Protein AF-A0A9Y4N9I0-F1 (afdb_monomer_lite)

pLDDT: mean 71.96, std 21.53, range [28.95, 97.06]

Foldseek 3Di:
DDDDPPDDADDDPPPVDDPRADDFQPQPDVQWTDDPSDTGGPCVRQPPVVLCVQADPQFDQDNVSATDGHQQADDRRSPDGPPPPPDPDPVNVVVVVVVVVVVVVVVVVVVVVVVVVVVVDDDDDDDDDDDDDDDDDDDDDDDDDDDDDDDDDDDDDDDDDDDDPDDDDDPPDDPDDPPDPVVVVVVVPDDDDDDDD

Organism: NCBI:txid144197

Sequence (197 aa):
MVRVGDCKAAFFEDYTKDYGQVDTGTMCGDGKVCSQNQCVTLETAYRNINCSAKCSGHAVCNHRSECQCEPGWMPPRCDSEDGSFSSFSTGVTAAIIVTVILVLLGVVAAAVGVIWKKRQSPILPTTQAQRKPPVVSSSARHLNKVPSQPRPVRQAGRPKPKGAPPPPPPAGNRPKPPSQNYIAARQALRPVPPPKV

Secondary structure (DSSP, 8-state):
-EEETTEEE---S--SS-TTSPPTT-EEETTEEEETTEEEEHHHHH--HHHHTTS-TTEEE-TTS-EEEPTTB-TTTT-SB-TTSS---HHHHHHHHHHHHHHHHHHHHHHHHHHHHHHT---PPP----------------------------PPPPPP---PPPPPPP---PPPPP---HHHHHHHTSPPPPPP-

InterPro domains:
  IPR000742 EGF-like domain [PS01186] (67-78)
  IPR000742 EGF-like domain [PS50026] (47-79)

Structure (mmCIF, N/CA/C/O backbone):
data_AF-A0A9Y4N9I0-F1
#
_entry.id   AF-A0A9Y4N9I0-F1
#
loop_
_atom_site.group_PDB
_atom_site.id
_atom_site.type_symbol
_atom_site.label_atom_id
_atom_site.label_alt_id
_atom_site.label_comp_id
_atom_site.label_asym_id
_atom_site.label_entity_id
_atom_site.label_seq_id
_atom_site.pdbx_PDB_ins_code
_atom_site.Cartn_x
_atom_site.Cartn_y
_atom_site.Cartn_z
_atom_site.occupancy
_atom_site.B_iso_or_equiv
_atom_site.auth_seq_id
_atom_site.auth_comp_id
_atom_site.auth_asym_id
_atom_site.auth_atom_id
_atom_site.pdbx_PDB_model_num
ATOM 1 N N . MET A 1 1 ? 13.545 13.866 -30.614 1.00 70.00 1 MET A N 1
ATOM 2 C CA . MET A 1 1 ? 12.732 12.625 -30.579 1.00 70.00 1 MET A CA 1
ATOM 3 C C . MET A 1 1 ? 13.399 11.600 -31.483 1.00 70.00 1 MET A C 1
ATOM 5 O O . MET A 1 1 ? 13.683 11.948 -32.620 1.00 70.00 1 MET A O 1
ATOM 9 N N . VAL A 1 2 ? 13.652 10.381 -31.008 1.00 81.88 2 VAL A N 1
ATOM 10 C CA . VAL A 1 2 ? 14.227 9.282 -31.816 1.00 81.88 2 VAL A CA 1
ATOM 11 C C . VAL A 1 2 ? 13.137 8.250 -32.118 1.00 81.88 2 VAL A C 1
ATOM 13 O O . VAL A 1 2 ? 12.190 8.106 -31.338 1.00 81.88 2 VAL A O 1
ATOM 16 N N . ARG A 1 3 ? 13.242 7.550 -33.254 1.00 90.75 3 ARG A N 1
ATOM 17 C CA . ARG A 1 3 ? 12.347 6.447 -33.633 1.00 90.75 3 ARG A CA 1
ATOM 18 C C . ARG A 1 3 ? 13.142 5.239 -34.119 1.00 90.75 3 ARG A C 1
ATOM 20 O O . ARG A 1 3 ? 14.151 5.414 -34.793 1.00 90.75 3 ARG A O 1
ATOM 27 N N . VAL A 1 4 ? 12.667 4.039 -33.791 1.00 89.19 4 VAL A N 1
ATOM 28 C CA . VAL A 1 4 ? 13.214 2.754 -34.259 1.00 89.19 4 VAL A CA 1
ATOM 29 C C . VAL A 1 4 ? 12.021 1.847 -34.558 1.00 89.19 4 VAL A C 1
ATOM 31 O O . VAL A 1 4 ? 11.385 1.335 -33.639 1.00 89.19 4 VAL A O 1
ATOM 34 N N . GLY A 1 5 ? 11.646 1.729 -35.835 1.00 92.81 5 GLY A N 1
ATOM 35 C CA . GLY A 1 5 ? 10.308 1.250 -36.200 1.00 92.81 5 GLY A CA 1
ATOM 36 C C . GLY A 1 5 ? 9.222 2.128 -35.561 1.00 92.81 5 GLY A C 1
ATOM 37 O O . GLY A 1 5 ? 9.359 3.353 -35.502 1.00 92.81 5 GLY A O 1
ATOM 38 N N . ASP A 1 6 ? 8.174 1.504 -35.022 1.00 95.12 6 ASP A N 1
ATOM 39 C CA . ASP A 1 6 ? 7.102 2.201 -34.298 1.00 95.12 6 ASP A CA 1
ATOM 40 C C . ASP A 1 6 ? 7.509 2.716 -32.906 1.00 95.12 6 ASP A C 1
ATOM 42 O O . ASP A 1 6 ? 6.828 3.583 -32.343 1.00 95.12 6 ASP A O 1
ATOM 46 N N . CYS A 1 7 ? 8.617 2.217 -32.342 1.00 91.62 7 CYS A N 1
ATOM 47 C CA . CYS A 1 7 ? 9.116 2.660 -31.043 1.00 91.62 7 CYS A CA 1
ATOM 48 C C . CYS A 1 7 ? 9.556 4.127 -31.110 1.00 91.62 7 CYS A C 1
ATOM 50 O O . CYS A 1 7 ? 10.299 4.538 -32.001 1.00 91.62 7 CYS A O 1
ATOM 52 N N . LYS A 1 8 ? 9.108 4.921 -30.133 1.00 91.88 8 LYS A N 1
ATOM 53 C CA . LYS A 1 8 ? 9.302 6.374 -30.050 1.00 91.88 8 LYS A CA 1
ATOM 54 C C . LYS A 1 8 ? 9.963 6.722 -28.720 1.00 91.88 8 LYS A C 1
ATOM 56 O O . LYS A 1 8 ? 9.446 6.343 -27.675 1.00 91.88 8 LYS A O 1
ATOM 61 N N . ALA A 1 9 ? 11.064 7.468 -28.764 1.00 86.44 9 ALA A N 1
ATOM 62 C CA . ALA A 1 9 ? 11.797 7.919 -27.585 1.00 86.44 9 ALA A CA 1
ATOM 63 C C . ALA A 1 9 ? 11.874 9.453 -27.522 1.00 86.44 9 ALA A C 1
ATOM 65 O O . ALA A 1 9 ? 12.199 10.129 -28.509 1.00 86.44 9 ALA A O 1
ATOM 66 N N . ALA A 1 10 ? 11.593 9.995 -26.339 1.00 84.12 10 ALA A N 1
ATOM 67 C CA . ALA A 1 10 ? 11.879 11.377 -25.985 1.00 84.12 10 ALA A CA 1
ATOM 68 C C . ALA A 1 10 ? 13.256 11.463 -25.312 1.00 84.12 10 ALA A C 1
ATOM 70 O O . ALA A 1 10 ? 13.660 10.559 -24.588 1.00 84.12 10 ALA A O 1
ATOM 71 N N . PHE A 1 11 ? 13.953 12.563 -25.570 1.00 76.12 11 PHE A N 1
ATOM 72 C CA . PHE A 1 11 ? 15.160 12.977 -24.864 1.00 76.12 11 PHE A CA 1
ATOM 73 C C . PHE A 1 11 ? 14.900 14.411 -24.413 1.00 76.12 11 PHE A C 1
ATOM 75 O O . PHE A 1 11 ? 14.268 15.170 -25.153 1.00 76.12 11 PHE A O 1
ATOM 82 N N . PHE A 1 12 ? 15.342 14.741 -23.208 1.00 81.25 12 PHE A N 1
ATOM 83 C CA . PHE A 1 12 ? 15.090 16.016 -22.548 1.00 81.25 12 PHE A CA 1
ATOM 84 C C . PHE A 1 12 ? 16.435 16.716 -22.342 1.00 81.25 12 PHE A C 1
ATOM 86 O O . PHE A 1 12 ? 17.446 16.047 -22.130 1.00 81.25 12 PHE A O 1
ATOM 93 N N . GLU A 1 13 ? 16.455 18.043 -22.448 1.00 79.69 13 GLU A N 1
ATOM 94 C CA . GLU A 1 13 ? 17.681 18.837 -22.269 1.00 79.69 13 GLU A CA 1
ATOM 95 C C . GLU A 1 13 ? 18.101 18.898 -20.793 1.00 79.69 13 GLU A C 1
ATOM 97 O O . GLU A 1 13 ? 19.290 18.962 -20.485 1.00 79.69 13 GLU A O 1
ATOM 102 N N . ASP A 1 14 ? 17.131 18.788 -19.880 1.00 83.38 14 ASP A N 1
ATOM 103 C CA . ASP A 1 14 ? 17.380 18.525 -18.467 1.00 83.38 14 ASP A CA 1
ATOM 104 C C . ASP A 1 14 ? 17.899 17.091 -18.266 1.00 83.38 14 ASP A C 1
ATOM 106 O O . ASP A 1 14 ? 17.151 16.112 -18.297 1.00 83.38 14 ASP A O 1
ATOM 110 N N . TYR A 1 15 ? 19.207 16.988 -18.040 1.00 76.12 15 TYR A N 1
ATOM 111 C CA . TYR A 1 15 ? 19.919 15.750 -17.731 1.00 76.12 15 TYR A CA 1
ATOM 112 C C . TYR A 1 15 ? 19.975 15.428 -16.225 1.00 76.12 15 TYR A C 1
ATOM 114 O O . TYR A 1 15 ? 20.588 14.428 -15.847 1.00 76.12 15 TYR A O 1
ATOM 122 N N . THR A 1 16 ? 19.361 16.237 -15.348 1.00 83.31 16 THR A N 1
ATOM 123 C CA . THR A 1 16 ? 19.331 15.965 -13.896 1.00 83.31 16 THR A CA 1
ATOM 124 C C . THR A 1 16 ? 18.424 14.784 -13.542 1.00 83.31 16 THR A C 1
ATOM 126 O O . THR A 1 16 ? 18.645 14.115 -12.530 1.00 83.31 16 THR A O 1
ATOM 129 N N . LYS A 1 17 ? 17.446 14.469 -14.404 1.00 77.81 17 LYS A N 1
ATOM 130 C CA . LYS A 1 17 ? 16.560 13.310 -14.282 1.00 77.81 17 LYS A CA 1
ATOM 131 C C . LYS A 1 17 ? 16.354 12.633 -15.640 1.00 77.81 17 LYS A C 1
ATOM 133 O O . LYS A 1 17 ? 16.001 13.268 -16.623 1.00 77.81 17 LYS A O 1
ATOM 138 N N . ASP A 1 18 ? 16.510 11.310 -15.694 1.00 78.56 18 ASP A N 1
ATOM 139 C CA . ASP A 1 18 ? 16.213 10.534 -16.906 1.00 78.56 18 ASP A CA 1
ATOM 140 C C . ASP A 1 18 ? 14.696 10.290 -17.023 1.00 78.56 18 ASP A C 1
ATOM 142 O O . ASP A 1 18 ? 14.179 9.253 -16.615 1.00 78.56 18 ASP A O 1
ATOM 146 N N . TYR A 1 19 ? 13.970 11.265 -17.575 1.00 81.69 19 TYR A N 1
ATOM 147 C CA . TYR A 1 19 ? 12.529 11.169 -17.859 1.00 81.69 19 TYR A CA 1
ATOM 148 C C . TYR A 1 19 ? 12.173 10.123 -18.942 1.00 81.69 19 TYR A C 1
ATOM 150 O O . TYR A 1 19 ? 10.995 9.894 -19.207 1.00 81.69 19 TYR A O 1
ATOM 158 N N . GLY A 1 20 ? 13.165 9.497 -19.591 1.00 82.69 20 GLY A N 1
ATOM 159 C CA . GLY A 1 20 ? 12.971 8.350 -20.484 1.00 82.69 20 GLY A CA 1
ATOM 160 C C . GLY A 1 20 ? 12.991 6.999 -19.755 1.00 82.69 20 GLY A C 1
ATOM 161 O O . GLY A 1 20 ? 12.729 5.962 -20.368 1.00 82.69 20 GLY A O 1
ATOM 162 N N . GLN A 1 21 ? 13.310 6.985 -18.459 1.00 86.19 21 GLN A N 1
ATOM 163 C CA . GLN A 1 21 ? 13.345 5.790 -17.624 1.00 86.19 21 GLN A CA 1
ATOM 164 C C . GLN A 1 21 ? 11.954 5.445 -17.069 1.00 86.19 21 GLN A C 1
ATOM 166 O O . GLN A 1 21 ? 11.234 6.304 -16.578 1.00 86.19 21 GLN A O 1
ATOM 171 N N . VAL A 1 22 ? 11.614 4.152 -17.074 1.00 91.38 22 VAL A N 1
ATOM 172 C CA . VAL A 1 22 ? 10.426 3.616 -16.387 1.00 91.38 22 VAL A CA 1
ATOM 173 C C . VAL A 1 22 ? 10.506 3.900 -14.882 1.00 91.38 22 VAL A C 1
ATOM 175 O O . VAL A 1 22 ? 11.499 3.518 -14.253 1.00 91.38 22 VAL A O 1
ATOM 178 N N . ASP A 1 23 ? 9.464 4.522 -14.323 1.00 91.44 23 ASP A N 1
ATOM 179 C CA . ASP A 1 23 ? 9.381 4.924 -12.914 1.00 91.44 23 ASP A CA 1
ATOM 180 C C . ASP A 1 23 ? 9.426 3.740 -11.929 1.00 91.44 23 ASP A C 1
ATOM 182 O O . ASP A 1 23 ? 8.882 2.655 -12.173 1.00 91.44 23 ASP A O 1
ATOM 186 N N . THR A 1 24 ? 10.029 3.985 -10.762 1.00 92.31 24 THR A N 1
ATOM 187 C CA . THR A 1 24 ? 10.033 3.061 -9.618 1.00 92.31 24 THR A CA 1
ATOM 188 C C . THR A 1 24 ? 8.603 2.760 -9.161 1.00 92.31 24 THR A C 1
ATOM 190 O O . THR A 1 24 ? 7.813 3.669 -8.921 1.00 92.31 24 THR A O 1
ATOM 193 N N . GLY A 1 25 ? 8.281 1.477 -9.003 1.00 93.19 25 GLY A N 1
ATOM 194 C CA . GLY A 1 25 ? 6.945 0.972 -8.680 1.00 93.19 25 GLY A CA 1
ATOM 195 C C . GLY A 1 25 ? 6.126 0.523 -9.893 1.00 93.19 25 GLY A C 1
ATOM 196 O O . GLY A 1 25 ? 5.118 -0.156 -9.713 1.00 93.19 25 GLY A O 1
ATOM 197 N N . THR A 1 26 ? 6.561 0.815 -11.125 1.00 95.62 26 THR A N 1
ATOM 198 C CA . THR A 1 26 ? 5.887 0.307 -12.332 1.00 95.62 26 THR A CA 1
ATOM 199 C C . THR A 1 26 ? 5.923 -1.223 -12.360 1.00 95.62 26 THR A C 1
ATOM 201 O O . THR A 1 26 ? 6.996 -1.816 -12.251 1.00 95.62 26 THR A O 1
ATOM 204 N N . MET A 1 27 ? 4.772 -1.877 -12.531 1.00 96.31 27 MET A N 1
ATOM 205 C CA . MET A 1 27 ? 4.686 -3.336 -12.658 1.00 96.31 27 MET A CA 1
ATOM 206 C C . MET A 1 27 ? 5.453 -3.821 -13.899 1.00 96.31 27 MET A C 1
ATOM 208 O O . MET A 1 27 ? 5.192 -3.371 -15.013 1.00 96.31 27 MET A O 1
ATOM 212 N N . CYS A 1 28 ? 6.380 -4.761 -13.704 1.00 97.06 28 CYS A N 1
ATOM 213 C CA . CYS A 1 28 ? 7.226 -5.331 -14.763 1.00 97.06 28 CYS A CA 1
ATOM 214 C C . CYS A 1 28 ? 7.021 -6.846 -14.965 1.00 97.06 28 CYS A C 1
ATOM 216 O O . CYS A 1 28 ? 7.634 -7.448 -15.845 1.00 97.06 28 CYS A O 1
ATOM 218 N N . GLY A 1 29 ? 6.156 -7.458 -14.154 1.00 96.25 29 GLY A N 1
ATOM 219 C CA . GLY A 1 29 ? 5.733 -8.855 -14.227 1.00 96.25 29 GLY A CA 1
ATOM 220 C C . GLY A 1 29 ? 4.921 -9.229 -12.987 1.00 96.25 29 GLY A C 1
ATOM 221 O O . GLY A 1 29 ? 4.789 -8.424 -12.063 1.00 96.25 29 GLY A O 1
ATOM 222 N N . ASP A 1 30 ? 4.390 -10.446 -12.942 1.00 96.88 30 ASP A N 1
ATOM 223 C CA . ASP A 1 30 ? 3.576 -10.904 -11.812 1.00 96.88 30 ASP A CA 1
ATOM 224 C C . ASP A 1 30 ? 4.395 -10.925 -10.513 1.00 96.88 30 ASP A C 1
ATOM 226 O O . ASP A 1 30 ? 5.483 -11.503 -10.445 1.00 96.88 30 ASP A O 1
ATOM 230 N N . GLY A 1 31 ? 3.903 -10.221 -9.488 1.00 94.38 31 GLY A N 1
ATOM 231 C CA . GLY A 1 31 ? 4.622 -10.021 -8.225 1.00 94.38 31 GLY A CA 1
ATOM 232 C C . GLY A 1 31 ? 5.923 -9.208 -8.341 1.00 94.38 31 GLY A C 1
ATOM 233 O O . GLY A 1 31 ? 6.753 -9.277 -7.428 1.00 94.38 31 GLY A O 1
ATOM 234 N N . LYS A 1 32 ? 6.134 -8.461 -9.440 1.00 96.75 32 LYS A N 1
ATOM 235 C CA . LYS A 1 32 ? 7.381 -7.729 -9.718 1.00 96.75 32 LYS A CA 1
ATOM 236 C C . LYS A 1 32 ? 7.176 -6.281 -10.161 1.00 96.75 32 LYS A C 1
ATOM 238 O O . LYS A 1 32 ? 6.311 -5.969 -10.980 1.00 96.75 32 LYS A O 1
ATOM 243 N N . VAL A 1 33 ? 8.050 -5.407 -9.671 1.00 96.62 33 VAL A N 1
ATOM 244 C CA . VAL A 1 33 ? 8.065 -3.968 -9.964 1.00 96.62 33 VAL A CA 1
ATOM 245 C C . VAL A 1 33 ? 9.455 -3.490 -10.373 1.00 96.62 33 VAL A C 1
ATOM 247 O O . VAL A 1 33 ? 10.476 -4.061 -9.985 1.00 96.62 33 VAL A O 1
ATOM 250 N N . CYS A 1 34 ? 9.497 -2.407 -11.144 1.00 95.81 34 CYS A N 1
ATOM 251 C CA . CYS A 1 34 ? 10.713 -1.651 -11.381 1.00 95.81 34 CYS A CA 1
ATOM 252 C C . CYS A 1 34 ? 11.184 -0.996 -10.075 1.00 95.81 34 CYS A C 1
ATOM 254 O O . CYS A 1 34 ? 10.441 -0.242 -9.452 1.00 95.81 34 CYS A O 1
ATOM 256 N N . SER A 1 35 ? 12.428 -1.242 -9.675 1.00 93.62 35 SER A N 1
ATOM 257 C CA . SER A 1 35 ? 13.116 -0.513 -8.608 1.00 93.62 35 SER A CA 1
ATOM 258 C C . SER A 1 35 ? 14.582 -0.353 -8.985 1.00 93.62 35 SER A C 1
ATOM 260 O O . SER A 1 35 ? 15.198 -1.309 -9.448 1.00 93.62 35 SER A O 1
ATOM 262 N N . GLN A 1 36 ? 15.126 0.863 -8.857 1.00 90.06 36 GLN A N 1
ATOM 263 C CA . GLN A 1 36 ? 16.518 1.191 -9.219 1.00 90.06 36 GLN A CA 1
ATOM 264 C C . GLN A 1 36 ? 16.921 0.635 -10.603 1.00 90.06 36 GLN A C 1
ATOM 266 O O . GLN A 1 36 ? 17.934 -0.041 -10.767 1.00 90.06 36 GLN A O 1
ATOM 271 N N . ASN A 1 37 ? 16.068 0.881 -11.607 1.00 90.56 37 ASN A N 1
ATOM 272 C CA . ASN A 1 37 ? 16.236 0.445 -13.001 1.00 90.56 37 ASN A CA 1
ATOM 273 C C . ASN A 1 37 ? 16.212 -1.091 -13.229 1.00 90.56 37 ASN A C 1
ATOM 275 O O . ASN A 1 37 ? 16.435 -1.531 -14.357 1.00 90.56 37 ASN A O 1
ATOM 279 N N . GLN A 1 38 ? 15.908 -1.903 -12.209 1.00 95.00 38 GLN A N 1
ATOM 280 C CA . GLN A 1 38 ? 15.814 -3.369 -12.271 1.00 95.00 38 GLN A CA 1
ATOM 281 C C . GLN A 1 38 ? 14.372 -3.858 -12.058 1.00 95.00 38 GLN A C 1
ATOM 283 O O . GLN A 1 38 ? 13.588 -3.201 -11.382 1.00 95.00 38 GLN A O 1
ATOM 288 N N . CYS A 1 39 ? 14.014 -5.024 -12.606 1.00 95.94 39 CYS A N 1
ATOM 289 C CA . CYS A 1 39 ? 12.720 -5.673 -12.355 1.00 95.94 39 CYS A CA 1
ATOM 290 C C . CYS A 1 39 ? 12.854 -6.693 -11.212 1.00 95.94 39 CYS A C 1
ATOM 292 O O . CYS A 1 39 ? 13.362 -7.797 -11.416 1.00 95.94 39 CYS A O 1
ATOM 294 N N . VAL A 1 40 ? 12.419 -6.313 -10.009 1.00 95.75 40 VAL A N 1
ATOM 295 C CA . VAL A 1 40 ? 12.608 -7.072 -8.758 1.00 95.75 40 VAL A CA 1
ATOM 296 C C . VAL A 1 40 ? 11.267 -7.514 -8.166 1.00 95.75 40 VAL A C 1
ATOM 298 O O . VAL A 1 40 ? 10.218 -7.016 -8.571 1.00 95.75 40 VAL A O 1
ATOM 301 N N . THR A 1 41 ? 11.262 -8.459 -7.221 1.00 95.38 41 THR A N 1
ATOM 302 C CA . THR A 1 41 ? 10.021 -8.853 -6.526 1.00 95.38 41 THR A CA 1
ATOM 303 C C . THR A 1 41 ? 9.520 -7.741 -5.607 1.00 95.38 41 THR A C 1
ATOM 305 O O . THR A 1 41 ? 10.299 -6.911 -5.135 1.00 95.38 41 THR A O 1
ATOM 308 N N . LEU A 1 42 ? 8.217 -7.750 -5.306 1.00 90.44 42 LEU A N 1
ATOM 309 C CA . LEU A 1 42 ? 7.615 -6.859 -4.303 1.00 90.44 42 LEU A CA 1
ATOM 310 C C . LEU A 1 42 ? 8.339 -6.932 -2.946 1.00 90.44 42 LEU A C 1
ATOM 312 O O . LEU A 1 42 ? 8.467 -5.920 -2.262 1.00 90.44 42 LEU A O 1
ATOM 316 N N . GLU A 1 43 ? 8.862 -8.104 -2.581 1.00 88.38 43 GLU A N 1
ATOM 317 C CA . GLU A 1 43 ? 9.658 -8.273 -1.366 1.00 88.38 43 GLU A CA 1
ATOM 318 C C . GLU A 1 43 ? 10.974 -7.495 -1.433 1.00 88.38 43 GLU A C 1
ATOM 320 O O . GLU A 1 43 ? 11.234 -6.669 -0.566 1.00 88.38 43 GLU A O 1
ATOM 325 N N . THR A 1 44 ? 11.778 -7.677 -2.484 1.00 89.50 44 THR A N 1
ATOM 326 C CA . THR A 1 44 ? 13.033 -6.925 -2.654 1.00 89.50 44 THR A CA 1
ATOM 327 C C . THR A 1 44 ? 12.793 -5.417 -2.811 1.00 89.50 44 THR A C 1
ATOM 329 O O . THR A 1 44 ? 13.641 -4.624 -2.412 1.00 89.50 44 THR A O 1
ATOM 332 N N . ALA A 1 45 ? 11.647 -5.005 -3.362 1.00 88.88 45 ALA A N 1
ATOM 333 C CA . ALA A 1 45 ? 11.293 -3.596 -3.522 1.00 88.88 45 ALA A CA 1
ATOM 334 C C . ALA A 1 45 ? 10.848 -2.907 -2.218 1.00 88.88 45 ALA A C 1
ATOM 336 O O . ALA A 1 45 ? 11.149 -1.727 -2.038 1.00 88.88 45 ALA A O 1
ATOM 337 N N . TYR A 1 46 ? 10.117 -3.607 -1.338 1.00 86.12 46 TYR A N 1
ATOM 338 C CA . TYR A 1 46 ? 9.372 -2.968 -0.240 1.00 86.12 46 TYR A CA 1
ATOM 339 C C . TYR A 1 46 ? 9.521 -3.625 1.146 1.00 86.12 46 TYR A C 1
ATOM 341 O O . TYR A 1 46 ? 9.205 -2.989 2.153 1.00 86.12 46 TYR A O 1
ATOM 349 N N . ARG A 1 47 ? 9.993 -4.875 1.252 1.00 83.25 47 ARG A N 1
ATOM 350 C CA . ARG A 1 47 ? 10.056 -5.610 2.528 1.00 83.25 47 ARG A CA 1
ATOM 351 C C . ARG A 1 47 ? 11.315 -5.240 3.316 1.00 83.25 47 ARG A C 1
ATOM 353 O O . ARG A 1 47 ? 12.347 -5.899 3.208 1.00 83.25 47 ARG A O 1
ATOM 360 N N . ASN A 1 48 ? 11.226 -4.230 4.184 1.00 85.38 48 ASN A N 1
ATOM 361 C CA . ASN A 1 48 ? 12.283 -3.970 5.164 1.00 85.38 48 ASN A CA 1
ATOM 362 C C . ASN A 1 48 ? 12.327 -5.102 6.213 1.00 85.38 48 ASN A C 1
ATOM 364 O O . ASN A 1 48 ? 11.561 -5.106 7.181 1.00 85.38 48 ASN A O 1
ATOM 368 N N . ILE A 1 49 ? 13.238 -6.062 6.027 1.00 83.19 49 ILE A N 1
ATOM 369 C CA . ILE A 1 49 ? 13.431 -7.228 6.908 1.00 83.19 49 ILE A CA 1
ATOM 370 C C . ILE A 1 49 ? 13.699 -6.791 8.361 1.00 83.19 49 ILE A C 1
ATOM 372 O O . ILE A 1 49 ? 13.079 -7.316 9.283 1.00 83.19 49 ILE A O 1
ATOM 376 N N . ASN A 1 50 ? 14.529 -5.760 8.563 1.00 87.00 50 ASN A N 1
ATOM 377 C CA . ASN A 1 50 ? 14.903 -5.235 9.886 1.00 87.00 50 ASN A CA 1
ATOM 378 C C . ASN A 1 50 ? 13.748 -4.551 10.638 1.00 87.00 50 ASN A C 1
ATOM 380 O O . ASN A 1 50 ? 13.852 -4.307 11.839 1.00 87.00 50 ASN A O 1
ATOM 384 N N . CYS A 1 51 ? 12.669 -4.207 9.935 1.00 88.50 51 CYS A N 1
ATOM 385 C CA . CYS A 1 51 ? 11.422 -3.718 10.516 1.00 88.50 51 CYS A CA 1
ATOM 386 C C . CYS A 1 51 ? 10.412 -4.858 10.686 1.00 88.50 51 CYS A C 1
ATOM 388 O O . CYS A 1 51 ? 9.840 -5.015 11.759 1.00 88.50 51 CYS A O 1
ATOM 390 N N . SER A 1 52 ? 10.272 -5.720 9.674 1.00 87.06 52 SER A N 1
ATOM 391 C CA . SER A 1 52 ? 9.392 -6.896 9.716 1.00 87.06 52 SER A CA 1
ATOM 392 C C . SER A 1 52 ? 9.709 -7.815 10.905 1.00 87.06 52 SER A C 1
ATOM 394 O O . SER A 1 52 ? 8.795 -8.334 11.523 1.00 87.06 52 SER A O 1
ATOM 396 N N . ALA A 1 53 ? 10.989 -7.967 11.266 1.00 88.44 53 ALA A N 1
ATOM 397 C CA . ALA A 1 53 ? 11.435 -8.739 12.431 1.00 88.44 53 ALA A CA 1
ATOM 398 C C . ALA A 1 53 ? 11.282 -8.008 13.787 1.00 88.44 53 ALA A C 1
ATOM 400 O O . ALA A 1 53 ? 11.557 -8.588 14.837 1.00 88.44 53 ALA A O 1
ATOM 401 N N . LYS A 1 54 ? 10.887 -6.726 13.793 1.00 89.44 54 LYS A N 1
ATOM 402 C CA . LYS A 1 54 ? 10.572 -5.973 15.022 1.00 89.44 54 LYS A CA 1
ATOM 403 C C . LYS A 1 54 ? 9.092 -6.028 15.377 1.00 89.44 54 LYS A C 1
ATOM 405 O O . LYS A 1 54 ? 8.783 -5.934 16.566 1.00 89.44 54 LYS A O 1
ATOM 410 N N . CYS A 1 55 ? 8.238 -6.170 14.368 1.00 91.62 55 CYS A N 1
ATOM 411 C CA . CYS A 1 55 ? 6.800 -6.333 14.499 1.00 91.62 55 CYS A CA 1
ATOM 412 C C . CYS A 1 55 ? 6.461 -7.779 14.881 1.00 91.62 55 CYS A C 1
ATOM 414 O O . CYS A 1 55 ? 6.994 -8.719 14.293 1.00 91.62 55 CYS A O 1
ATOM 416 N N . SER A 1 56 ? 5.566 -7.958 15.847 1.00 88.31 56 SER A N 1
ATOM 417 C CA . SER A 1 56 ? 4.975 -9.264 16.153 1.00 88.31 56 SER A CA 1
ATOM 418 C C . SER A 1 56 ? 4.002 -9.709 15.054 1.00 88.31 56 SER A C 1
ATOM 420 O O . SER A 1 56 ? 3.633 -8.924 14.181 1.00 88.31 56 SER A O 1
ATOM 422 N N . GLY A 1 57 ? 3.546 -10.966 15.105 1.00 86.12 57 GLY A N 1
ATOM 423 C CA . GLY A 1 57 ? 2.682 -11.578 14.079 1.00 86.12 57 GLY A CA 1
ATOM 424 C C . GLY A 1 57 ? 1.313 -10.914 13.850 1.00 86.12 57 GLY A C 1
ATOM 425 O O . GLY A 1 57 ? 0.601 -11.307 12.932 1.00 86.12 57 GLY A O 1
ATOM 426 N N . HIS A 1 58 ? 0.964 -9.901 14.644 1.00 88.69 58 HIS A N 1
ATOM 427 C CA . HIS A 1 58 ? -0.269 -9.113 14.563 1.00 88.69 58 HIS A CA 1
ATOM 428 C C . HIS A 1 58 ? -0.028 -7.725 13.941 1.00 88.69 58 HIS A C 1
ATOM 430 O O . HIS A 1 58 ? -0.669 -6.746 14.322 1.00 88.69 58 HIS A O 1
ATOM 436 N N . ALA A 1 59 ? 0.949 -7.609 13.033 1.00 92.25 59 ALA A N 1
ATOM 437 C CA . ALA A 1 59 ? 1.320 -6.340 12.416 1.00 92.25 59 ALA A CA 1
ATOM 438 C C . ALA A 1 59 ? 2.057 -6.467 11.079 1.00 92.25 59 ALA A C 1
ATOM 440 O O . ALA A 1 59 ? 2.759 -7.440 10.806 1.00 92.25 59 ALA A O 1
ATOM 441 N N . VAL A 1 60 ? 1.960 -5.407 10.274 1.00 91.44 60 VAL A N 1
ATOM 442 C CA . VAL A 1 60 ? 2.680 -5.254 9.003 1.00 91.44 60 VAL A CA 1
ATOM 443 C C . VAL A 1 60 ? 3.626 -4.057 9.091 1.00 91.44 60 VAL A C 1
ATOM 445 O O . VAL A 1 60 ? 3.242 -2.984 9.551 1.00 91.44 60 VAL A O 1
ATOM 448 N N . CYS A 1 61 ? 4.871 -4.216 8.637 1.00 91.38 61 CYS A N 1
ATOM 449 C CA . CYS A 1 61 ? 5.802 -3.094 8.522 1.00 91.38 61 CY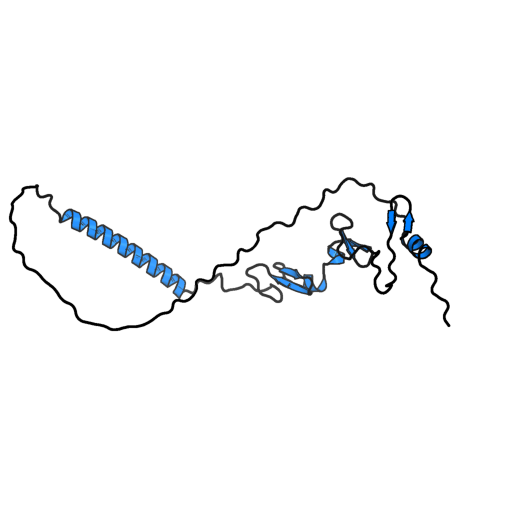S A CA 1
ATOM 450 C C . CYS A 1 61 ? 5.374 -2.143 7.390 1.00 91.38 61 CYS A C 1
ATOM 452 O O . CYS A 1 61 ? 5.216 -2.575 6.246 1.00 91.38 61 CYS A O 1
ATOM 454 N N . ASN A 1 62 ? 5.226 -0.851 7.686 1.00 87.81 62 ASN A N 1
ATOM 455 C CA . ASN A 1 62 ? 4.886 0.167 6.693 1.00 87.81 62 ASN A CA 1
ATOM 456 C C . ASN A 1 62 ? 6.135 0.754 5.990 1.00 87.81 62 ASN A C 1
ATOM 458 O O . ASN A 1 62 ? 7.283 0.503 6.362 1.00 87.81 62 ASN A O 1
ATOM 462 N N . HIS A 1 63 ? 5.917 1.613 4.988 1.00 84.81 63 HIS A N 1
ATOM 463 C CA . HIS A 1 63 ? 6.993 2.252 4.213 1.00 84.81 63 HIS A CA 1
ATOM 464 C C . HIS A 1 63 ? 7.881 3.236 5.014 1.00 84.81 63 HIS A C 1
ATOM 466 O O . HIS A 1 63 ? 8.880 3.726 4.487 1.00 84.81 63 HIS A O 1
ATOM 472 N N . ARG A 1 64 ? 7.516 3.564 6.261 1.00 86.69 64 ARG A N 1
ATOM 473 C CA . ARG A 1 64 ? 8.290 4.398 7.198 1.00 86.69 64 ARG A CA 1
ATOM 474 C C . ARG A 1 64 ? 9.149 3.561 8.148 1.00 86.69 64 ARG A C 1
ATOM 476 O O . ARG A 1 64 ? 9.907 4.118 8.932 1.00 86.69 64 ARG A O 1
ATOM 483 N N . SER A 1 65 ? 9.083 2.232 8.037 1.00 89.25 65 SER A N 1
ATOM 484 C CA . SER A 1 65 ? 9.668 1.269 8.978 1.00 89.25 65 SER A CA 1
ATOM 485 C C . SER A 1 65 ? 9.022 1.273 10.373 1.00 89.25 65 SER A C 1
ATOM 487 O O . SER A 1 65 ? 9.684 0.977 11.367 1.00 89.25 65 SER A O 1
ATOM 489 N N . GLU A 1 66 ? 7.724 1.579 10.436 1.00 91.31 66 GLU A N 1
ATOM 490 C CA . GLU A 1 66 ? 6.884 1.503 11.636 1.00 91.31 66 GLU A CA 1
ATOM 491 C C . GLU A 1 66 ? 5.974 0.260 11.552 1.00 91.31 66 GLU A C 1
ATOM 493 O O . GLU A 1 66 ? 5.545 -0.129 10.462 1.00 91.31 66 GLU A O 1
ATOM 498 N N . CYS A 1 67 ? 5.644 -0.358 12.690 1.00 93.06 67 CYS A N 1
ATOM 499 C CA . CYS A 1 67 ? 4.702 -1.478 12.738 1.00 93.06 67 CYS A CA 1
ATOM 500 C C . CYS A 1 67 ? 3.256 -0.969 12.757 1.00 93.06 67 CYS A C 1
ATOM 502 O O . CYS A 1 67 ? 2.851 -0.254 13.673 1.00 93.06 67 CYS A O 1
ATOM 504 N N . GLN A 1 68 ? 2.470 -1.359 11.756 1.00 93.31 68 GLN A N 1
ATOM 505 C CA . GLN A 1 68 ? 1.040 -1.091 11.685 1.00 93.31 68 GLN A CA 1
ATOM 506 C C . GLN A 1 68 ? 0.282 -2.290 12.268 1.00 93.31 68 GLN A C 1
ATOM 508 O O . GLN A 1 68 ? 0.226 -3.348 11.641 1.00 93.31 68 GLN A O 1
ATOM 513 N N . CYS A 1 69 ? -0.240 -2.126 13.486 1.00 93.19 69 CYS A N 1
ATOM 514 C CA . CYS A 1 69 ? -0.913 -3.184 14.241 1.00 93.19 69 CYS A CA 1
ATOM 515 C C . CYS A 1 69 ? -2.305 -3.530 13.688 1.00 93.19 69 CYS A C 1
ATOM 517 O O . CYS A 1 69 ? -3.035 -2.654 13.215 1.00 93.19 69 CYS A O 1
ATOM 519 N N . GLU A 1 70 ? -2.685 -4.797 13.826 1.00 92.19 70 GLU A N 1
ATOM 520 C CA . GLU A 1 70 ? -4.062 -5.284 13.706 1.00 92.19 70 GLU A CA 1
ATOM 521 C C . GLU A 1 70 ? -4.920 -4.734 14.876 1.00 92.19 70 GLU A C 1
ATOM 523 O O . GLU A 1 70 ? -4.376 -4.468 15.955 1.00 92.19 70 GLU A O 1
ATOM 528 N N . PRO A 1 71 ? -6.245 -4.521 14.723 1.00 89.44 71 PRO A N 1
ATOM 529 C CA . PRO A 1 71 ? -7.085 -4.013 15.806 1.00 89.44 71 PRO A CA 1
ATOM 530 C C . PRO A 1 71 ? -7.011 -4.879 17.066 1.00 89.44 71 PRO A C 1
ATOM 532 O O . PRO A 1 71 ? -7.042 -6.105 16.995 1.00 89.44 71 PRO A O 1
ATOM 535 N N . GLY A 1 72 ? -6.932 -4.220 18.223 1.00 86.94 72 GLY A N 1
ATOM 536 C CA . GLY A 1 72 ? -6.698 -4.880 19.506 1.00 86.94 72 GLY A CA 1
ATOM 537 C C . GLY A 1 72 ? -5.222 -5.033 19.883 1.00 86.94 72 GLY A C 1
ATOM 538 O O . GLY A 1 72 ? -4.968 -5.506 20.980 1.00 86.94 72 GLY A O 1
ATOM 539 N N . TRP A 1 73 ? -4.259 -4.603 19.054 1.00 91.38 73 TRP A N 1
ATOM 540 C CA . TRP A 1 73 ? -2.821 -4.646 19.371 1.00 91.38 73 TRP A CA 1
ATOM 541 C C . TRP A 1 73 ? -2.175 -3.255 19.413 1.00 91.38 73 TRP A C 1
ATOM 543 O O . TRP A 1 73 ? -2.510 -2.369 18.623 1.00 91.38 73 TRP A O 1
ATOM 553 N N . MET A 1 74 ? -1.226 -3.060 20.334 1.00 89.12 74 MET A N 1
ATOM 554 C CA . MET A 1 74 ? -0.651 -1.753 20.662 1.00 89.12 74 MET A CA 1
ATOM 555 C C . MET A 1 74 ? 0.738 -1.509 20.027 1.00 89.12 74 MET A C 1
ATOM 557 O O . MET A 1 74 ? 1.625 -2.365 20.097 1.00 89.12 74 MET A O 1
ATOM 561 N N . PRO A 1 75 ? 0.989 -0.328 19.425 1.00 90.19 75 PRO A N 1
ATOM 562 C CA . PRO A 1 75 ? 2.320 0.052 18.947 1.00 90.19 75 PRO A CA 1
ATOM 563 C C . PRO A 1 75 ? 3.293 0.271 20.128 1.00 90.19 75 PRO A C 1
ATOM 565 O O . PRO A 1 75 ? 2.846 0.588 21.229 1.00 90.19 75 PRO A O 1
ATOM 568 N N . PRO A 1 76 ? 4.625 0.161 19.928 1.00 88.25 76 PRO A N 1
ATOM 569 C CA . PRO A 1 76 ? 5.325 0.190 18.640 1.00 88.25 76 PRO A CA 1
ATOM 570 C C . PRO A 1 76 ? 5.662 -1.181 18.038 1.00 88.25 76 PRO A C 1
ATOM 572 O O . PRO A 1 76 ? 6.190 -1.218 16.928 1.00 88.25 76 P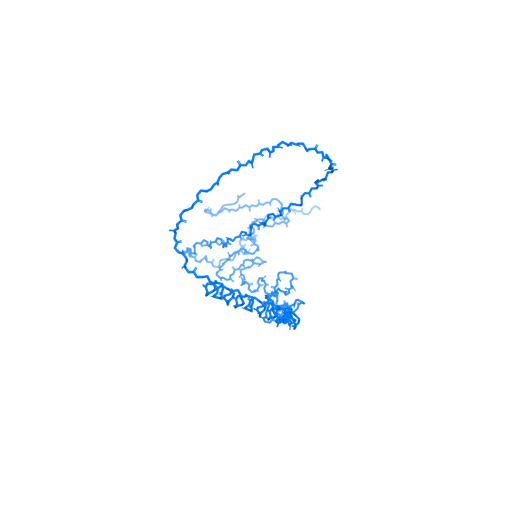RO A O 1
ATOM 575 N N . ARG A 1 77 ? 5.406 -2.292 18.742 1.00 88.44 77 ARG A N 1
ATOM 576 C CA . ARG A 1 77 ? 5.753 -3.651 18.273 1.00 88.44 77 ARG A CA 1
ATOM 577 C C . ARG A 1 77 ? 4.550 -4.558 18.027 1.00 88.44 77 ARG A C 1
ATOM 579 O O . ARG A 1 77 ? 4.718 -5.580 17.361 1.00 88.44 77 ARG A O 1
ATOM 586 N N . CYS A 1 78 ? 3.363 -4.171 18.501 1.00 91.50 78 CYS A N 1
ATOM 587 C CA . CYS A 1 78 ? 2.132 -4.955 18.383 1.00 91.50 78 CYS A CA 1
ATOM 588 C C . CYS A 1 78 ? 2.260 -6.320 19.089 1.00 91.50 78 CYS A C 1
ATOM 590 O O . CYS A 1 78 ? 1.801 -7.344 18.599 1.00 91.50 78 CYS A O 1
ATOM 592 N N . ASP A 1 79 ? 2.956 -6.307 20.230 1.00 90.06 79 ASP A N 1
ATOM 593 C CA . ASP A 1 79 ? 3.264 -7.415 21.143 1.00 90.06 79 ASP A CA 1
ATOM 594 C C . ASP A 1 79 ? 2.395 -7.414 22.414 1.00 90.06 79 ASP A C 1
ATOM 596 O O . ASP A 1 79 ? 2.477 -8.334 23.224 1.00 90.06 79 ASP A O 1
ATOM 600 N N . SER A 1 80 ? 1.560 -6.390 22.574 1.00 87.12 80 SER A N 1
ATOM 601 C CA . SER A 1 80 ? 0.669 -6.165 23.709 1.00 87.12 80 SER A CA 1
ATOM 602 C C . SER A 1 80 ? -0.749 -5.871 23.215 1.00 87.12 80 SER A C 1
ATOM 604 O O . SER A 1 80 ? -0.930 -5.142 22.236 1.00 87.12 80 SER A O 1
ATOM 606 N N . GLU A 1 81 ? -1.752 -6.455 23.874 1.00 85.62 81 GLU A N 1
ATOM 607 C CA . GLU A 1 81 ? -3.166 -6.269 23.532 1.00 85.62 81 GLU A CA 1
ATOM 608 C C . GLU A 1 81 ? -3.760 -5.011 24.191 1.00 85.62 81 GLU A C 1
ATOM 610 O O . GLU A 1 81 ? -3.408 -4.641 25.314 1.00 85.62 81 GLU A O 1
ATOM 615 N N . ASP A 1 82 ? -4.718 -4.377 23.514 1.00 79.81 82 ASP A N 1
ATOM 616 C CA . ASP A 1 82 ? -5.559 -3.314 24.064 1.00 79.81 82 ASP A CA 1
ATOM 617 C C . ASP A 1 82 ? -6.553 -3.912 25.073 1.00 79.81 82 ASP A C 1
ATOM 619 O O . ASP A 1 82 ? -7.655 -4.358 24.736 1.00 79.81 82 ASP A O 1
ATOM 623 N N . GLY A 1 83 ? -6.151 -3.903 26.344 1.00 64.50 83 GLY A N 1
ATOM 624 C CA . GLY A 1 83 ? -6.929 -4.446 27.458 1.00 64.50 83 GLY A CA 1
ATOM 625 C C . GLY A 1 83 ? -8.278 -3.762 27.732 1.00 64.50 83 GLY A C 1
ATOM 626 O O . GLY A 1 83 ? -8.972 -4.178 28.661 1.00 64.50 83 GLY A O 1
ATOM 627 N N . SER A 1 84 ? -8.681 -2.735 26.970 1.00 58.97 84 SER A N 1
ATOM 628 C CA . SER A 1 84 ? -9.955 -2.034 27.183 1.00 58.97 84 SER A CA 1
ATOM 629 C C . SER A 1 84 ? -11.194 -2.804 26.701 1.00 58.97 84 SER A C 1
ATOM 631 O O . SER A 1 84 ? -12.284 -2.582 27.230 1.00 58.97 84 SER A O 1
ATOM 633 N N . PHE A 1 85 ? -11.056 -3.738 25.751 1.00 55.00 85 PHE A N 1
ATOM 634 C CA . PHE A 1 85 ? -12.208 -4.420 25.136 1.00 55.00 85 PHE A CA 1
ATOM 635 C C . PHE A 1 85 ? -12.741 -5.627 25.922 1.00 55.00 85 PHE A C 1
ATOM 637 O O . PHE A 1 85 ? -13.927 -5.944 25.821 1.00 55.00 85 PHE A O 1
ATOM 644 N N . SER A 1 86 ? -11.899 -6.287 26.720 1.00 54.19 86 SER A N 1
ATOM 645 C CA . SER A 1 86 ? -12.244 -7.553 27.395 1.00 54.19 86 SER A CA 1
ATOM 646 C C . SER A 1 86 ? -12.805 -7.383 28.812 1.00 54.19 86 SER A C 1
ATOM 648 O O . SER A 1 86 ? -13.230 -8.362 29.422 1.00 54.19 86 SER A O 1
ATOM 650 N N . SER A 1 87 ? -12.816 -6.160 29.354 1.00 57.34 87 SER A N 1
ATOM 651 C CA . SER A 1 87 ? -13.246 -5.884 30.729 1.00 57.34 87 SER A CA 1
ATOM 652 C C . SER A 1 87 ? -14.318 -4.797 30.784 1.00 57.34 87 SER A C 1
ATOM 654 O O . SER A 1 87 ? -14.052 -3.623 31.052 1.00 57.34 87 SER A O 1
ATOM 656 N N . PHE A 1 88 ? -15.578 -5.209 30.605 1.00 61.72 88 PHE A N 1
ATOM 657 C CA . PHE A 1 88 ? -16.699 -4.458 31.168 1.00 61.72 88 PHE A CA 1
ATOM 658 C C . PHE A 1 88 ? -16.537 -4.454 32.692 1.00 61.72 88 PHE A C 1
ATOM 660 O O . PHE A 1 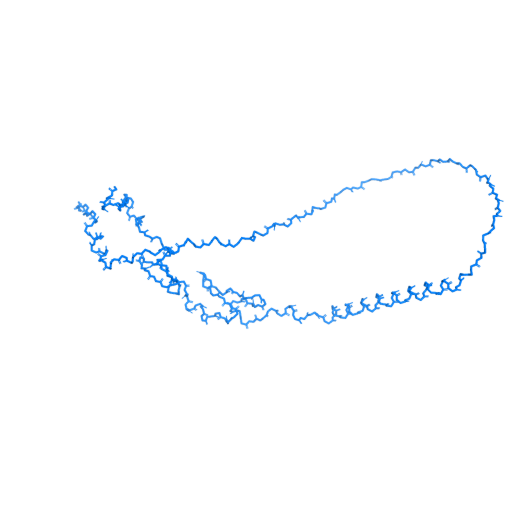88 ? -16.930 -5.411 33.364 1.00 61.72 88 PHE A O 1
ATOM 667 N N . SER A 1 89 ? -15.933 -3.380 33.217 1.00 68.19 89 SER A N 1
ATOM 668 C CA . SER A 1 89 ? -15.682 -3.172 34.648 1.00 68.19 89 SER A CA 1
ATOM 669 C C . SER A 1 89 ? -16.869 -3.638 35.489 1.00 68.19 89 SER A C 1
ATOM 671 O O . SER A 1 89 ? -18.020 -3.387 35.127 1.00 68.19 89 SER A O 1
ATOM 673 N N . THR A 1 90 ? -16.605 -4.304 36.615 1.00 69.81 90 THR A N 1
ATOM 674 C CA . THR A 1 90 ? -17.622 -4.995 37.425 1.00 69.81 90 THR A CA 1
ATOM 675 C C . THR A 1 90 ? -18.831 -4.109 37.750 1.00 69.81 90 THR A C 1
ATOM 677 O O . THR A 1 90 ? -19.954 -4.601 37.765 1.00 69.81 90 THR A O 1
ATOM 680 N N . GLY A 1 91 ? -18.633 -2.795 37.919 1.00 72.06 91 GLY A N 1
ATOM 681 C CA . GLY A 1 91 ? -19.718 -1.822 38.100 1.00 72.06 91 GLY A CA 1
ATOM 682 C C . GLY A 1 91 ? -20.614 -1.614 36.867 1.00 72.06 91 GLY A C 1
ATOM 683 O O . GLY A 1 91 ? -21.825 -1.488 37.019 1.00 72.06 91 GLY A O 1
ATOM 684 N N . VAL A 1 92 ? -20.061 -1.634 35.649 1.00 79.75 92 VAL A N 1
ATOM 685 C CA . VAL A 1 92 ? -20.825 -1.571 34.385 1.00 79.75 92 VAL A CA 1
ATOM 686 C C . VAL A 1 92 ? -21.632 -2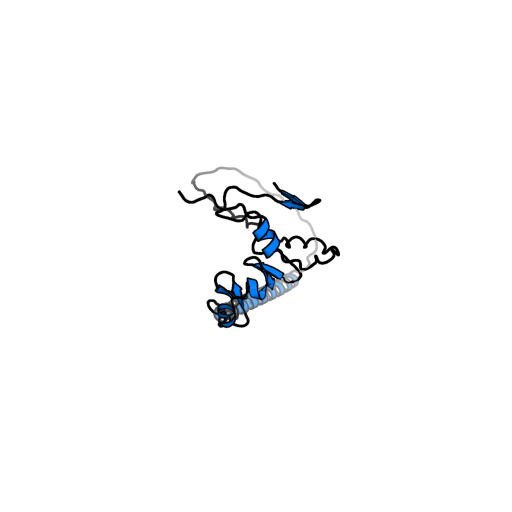.854 34.197 1.00 79.75 92 VAL A C 1
ATOM 688 O O . VAL A 1 92 ? -22.834 -2.795 33.945 1.00 79.75 92 VAL A O 1
ATOM 691 N N . THR A 1 93 ? -21.000 -4.012 34.395 1.00 82.19 93 THR A N 1
ATOM 692 C CA . THR A 1 93 ? -21.666 -5.321 34.301 1.00 82.19 93 THR A CA 1
ATOM 693 C C . THR A 1 93 ? -22.781 -5.452 35.347 1.00 82.19 93 THR A C 1
ATOM 695 O O . THR A 1 93 ? -23.903 -5.831 35.009 1.00 82.19 93 THR A O 1
ATOM 698 N N . ALA A 1 94 ? -22.536 -5.033 36.593 1.00 83.81 94 ALA A N 1
ATOM 699 C CA . ALA A 1 94 ? -23.559 -4.979 37.636 1.00 83.81 94 ALA A CA 1
ATOM 700 C C . ALA A 1 94 ? -24.697 -3.997 37.300 1.00 83.81 94 ALA A C 1
ATOM 702 O O . ALA A 1 94 ? -25.862 -4.335 37.498 1.00 83.81 94 ALA A O 1
ATOM 703 N N . ALA A 1 95 ? -24.403 -2.815 36.744 1.00 87.50 95 ALA A N 1
ATOM 704 C CA . ALA A 1 95 ? -25.426 -1.850 36.335 1.00 87.50 95 ALA A CA 1
ATOM 705 C C . ALA A 1 95 ? -26.324 -2.383 35.203 1.00 87.50 95 ALA A C 1
ATOM 707 O O . ALA A 1 95 ? -27.540 -2.185 35.240 1.00 87.50 95 ALA A O 1
ATOM 708 N N . ILE A 1 96 ? -25.759 -3.106 34.230 1.00 90.81 96 ILE A N 1
ATOM 709 C CA . ILE A 1 96 ? -26.528 -3.788 33.176 1.00 90.81 96 ILE A CA 1
ATOM 710 C C . ILE A 1 96 ? -27.442 -4.858 33.796 1.00 90.81 96 ILE A C 1
ATOM 712 O O . ILE A 1 96 ? -28.635 -4.888 33.505 1.00 90.81 96 ILE A O 1
ATOM 716 N N . ILE A 1 97 ? -26.927 -5.685 34.711 1.00 92.50 97 ILE A N 1
ATOM 717 C CA . ILE A 1 97 ? -27.722 -6.724 35.389 1.00 92.50 97 ILE A CA 1
ATOM 718 C C . ILE A 1 97 ? -28.863 -6.103 36.214 1.00 92.50 97 ILE A C 1
ATOM 720 O O . ILE A 1 97 ? -30.018 -6.504 36.072 1.00 92.50 97 ILE A O 1
ATOM 724 N N . VAL A 1 98 ? -28.575 -5.084 37.031 1.00 94.75 98 VAL A N 1
ATOM 725 C CA . VAL A 1 98 ? -29.577 -4.401 37.869 1.00 94.75 98 VAL A CA 1
ATOM 726 C C . VAL A 1 98 ? -30.646 -3.706 37.022 1.00 94.75 98 VAL A C 1
ATOM 728 O O . VAL A 1 98 ? -31.831 -3.821 37.332 1.00 94.75 98 VAL A O 1
ATOM 731 N N . THR A 1 99 ? -30.274 -3.028 35.932 1.00 94.12 99 THR A N 1
ATOM 732 C CA . THR A 1 99 ? -31.259 -2.371 35.050 1.00 94.12 99 THR A CA 1
ATOM 733 C C . THR A 1 99 ? -32.154 -3.380 34.330 1.00 94.12 99 THR A C 1
ATOM 735 O O . THR A 1 99 ? -33.365 -3.166 34.277 1.00 94.12 99 THR A O 1
ATOM 738 N N . VAL A 1 100 ? -31.616 -4.515 33.867 1.00 95.94 100 VAL A N 1
ATOM 739 C CA . VAL A 1 100 ? -32.421 -5.613 33.296 1.00 95.94 100 VAL A CA 1
ATOM 740 C C . VAL A 1 100 ? -33.399 -6.185 34.330 1.00 95.94 100 VAL A C 1
ATOM 742 O O . VAL A 1 100 ? -34.582 -6.334 34.024 1.00 95.94 100 VAL A O 1
ATOM 745 N N . ILE A 1 101 ? -32.954 -6.440 35.566 1.00 96.31 101 ILE A N 1
ATOM 746 C CA . ILE A 1 101 ? -33.822 -6.940 36.649 1.00 96.31 101 ILE A CA 1
ATOM 747 C C . ILE A 1 101 ? -34.952 -5.947 36.958 1.00 96.31 101 ILE A C 1
ATOM 749 O O . ILE A 1 101 ? -36.113 -6.350 37.037 1.00 96.31 101 ILE A O 1
ATOM 753 N N . LEU A 1 102 ? -34.648 -4.651 37.086 1.00 96.44 102 LEU A N 1
ATOM 754 C CA . LEU A 1 102 ? -35.654 -3.618 37.363 1.00 96.44 102 LEU A CA 1
ATOM 755 C C . LEU A 1 102 ? -36.696 -3.496 36.241 1.00 96.44 102 LEU A C 1
ATOM 757 O O . LEU A 1 102 ? -37.885 -3.356 36.528 1.00 96.44 102 LEU A O 1
ATOM 761 N N . VAL A 1 103 ? -36.282 -3.604 34.973 1.00 96.88 103 VAL A N 1
ATOM 762 C CA . VAL A 1 103 ? -37.208 -3.612 33.828 1.00 96.88 103 VAL A CA 1
ATOM 763 C C . VAL A 1 103 ? -38.106 -4.852 33.854 1.00 96.88 103 VAL A C 1
ATOM 765 O O . VAL A 1 103 ? -39.320 -4.718 33.710 1.00 96.88 103 VAL A O 1
ATOM 768 N N . LEU A 1 104 ? -37.550 -6.044 34.096 1.00 96.94 104 LEU A N 1
ATOM 769 C CA . LEU A 1 104 ? -38.329 -7.286 34.186 1.00 96.94 104 LEU A CA 1
ATOM 770 C C . LEU A 1 104 ? -39.355 -7.237 35.329 1.00 96.94 104 LEU A C 1
ATOM 772 O O . LEU A 1 104 ? -40.528 -7.545 35.112 1.00 96.94 104 LEU A O 1
ATOM 776 N N . LEU A 1 105 ? -38.951 -6.784 36.520 1.00 96.94 105 LEU A N 1
ATOM 777 C CA . LEU A 1 105 ? -39.855 -6.598 37.660 1.00 96.94 105 LEU A CA 1
ATOM 778 C C . LEU A 1 105 ? -40.951 -5.565 37.359 1.00 96.94 105 LEU A C 1
ATOM 780 O O . LEU A 1 105 ? -42.113 -5.800 37.690 1.00 96.94 105 LEU A O 1
ATOM 784 N N . GLY A 1 106 ? -40.616 -4.463 36.679 1.00 96.25 106 GLY A N 1
ATOM 785 C CA . GLY A 1 106 ? -41.586 -3.457 36.238 1.00 96.25 106 GLY A CA 1
ATOM 786 C C . GLY A 1 106 ? -42.626 -4.012 35.259 1.00 96.25 106 GLY A C 1
ATOM 787 O O . GLY A 1 106 ? -43.819 -3.759 35.423 1.00 96.25 106 GLY A O 1
ATOM 788 N N . VAL A 1 107 ? -42.202 -4.821 34.281 1.00 96.75 107 VAL A N 1
ATOM 789 C CA . VAL A 1 107 ? -43.107 -5.486 33.324 1.00 96.75 107 VAL A CA 1
ATOM 790 C C . VAL A 1 107 ? -44.019 -6.497 34.027 1.00 96.75 107 VAL A C 1
ATOM 792 O O . VAL A 1 107 ? -45.224 -6.506 33.772 1.00 96.75 107 VAL A O 1
ATOM 795 N N . VAL A 1 108 ? -43.487 -7.304 34.952 1.00 96.25 108 VAL A N 1
ATOM 796 C CA . VAL A 1 108 ? -44.284 -8.264 35.737 1.00 96.25 108 VAL A CA 1
ATOM 797 C C . VAL A 1 108 ? -45.296 -7.539 36.630 1.00 96.25 108 VAL A C 1
ATOM 799 O O . VAL A 1 108 ? -46.475 -7.892 36.620 1.00 96.25 108 VAL A O 1
ATOM 802 N N . ALA A 1 109 ? -44.884 -6.488 37.344 1.00 95.44 109 ALA A N 1
ATOM 803 C CA . ALA A 1 109 ? -45.777 -5.689 38.182 1.00 95.44 109 ALA A CA 1
ATOM 804 C C . ALA A 1 109 ? -46.889 -5.010 37.361 1.00 95.44 109 ALA A C 1
ATOM 806 O O . ALA A 1 109 ? -48.054 -5.033 37.763 1.00 95.44 109 ALA A O 1
ATOM 807 N N . ALA A 1 110 ? -46.564 -4.472 36.180 1.00 94.69 110 ALA A N 1
ATOM 808 C CA . ALA A 1 110 ? -47.549 -3.902 35.264 1.00 94.69 110 ALA A CA 1
ATOM 809 C C . ALA A 1 110 ? -48.544 -4.961 34.752 1.00 94.69 110 ALA A C 1
ATOM 811 O O . ALA A 1 110 ? -49.752 -4.719 34.757 1.00 94.69 110 ALA A O 1
ATOM 812 N N . ALA A 1 111 ? -48.068 -6.150 34.369 1.00 95.12 111 ALA A N 1
ATOM 813 C CA . ALA A 1 111 ? -48.923 -7.251 33.926 1.00 95.12 111 ALA A CA 1
ATOM 814 C C . ALA A 1 111 ? -49.870 -7.730 35.041 1.00 95.12 111 ALA A C 1
ATOM 816 O O . ALA A 1 111 ? -51.076 -7.851 34.815 1.00 95.12 111 ALA A O 1
ATOM 817 N N . VAL A 1 112 ? -49.358 -7.930 36.262 1.00 94.06 112 VAL A N 1
ATOM 818 C CA . VAL A 1 112 ? -50.167 -8.295 37.438 1.00 94.06 112 VAL A CA 1
ATOM 819 C C . VAL A 1 112 ? -51.191 -7.203 37.757 1.00 94.06 112 VAL A C 1
ATOM 821 O O . VAL A 1 112 ? -52.369 -7.516 37.927 1.00 94.06 112 VAL A O 1
ATOM 824 N N . GLY A 1 113 ? -50.794 -5.927 37.742 1.00 93.62 113 GLY A N 1
ATOM 825 C CA . GLY A 1 113 ? -51.696 -4.792 37.950 1.00 93.62 113 GLY A CA 1
ATOM 826 C C . GLY A 1 113 ? -52.816 -4.706 36.906 1.00 93.62 113 GLY A C 1
ATOM 827 O O . GLY A 1 113 ? -53.971 -4.466 37.259 1.00 93.62 113 GLY A O 1
ATOM 828 N N . VAL A 1 114 ? -52.520 -4.976 35.629 1.00 93.88 114 VAL A N 1
ATOM 829 C CA . VAL A 1 114 ? -53.530 -5.064 34.557 1.00 93.88 114 VAL A CA 1
ATOM 830 C C . VAL A 1 114 ? -54.477 -6.249 34.772 1.00 93.88 114 VAL A C 1
ATOM 832 O O . VAL A 1 114 ? -55.689 -6.090 34.613 1.00 93.88 114 VAL A O 1
ATOM 835 N N . ILE A 1 115 ? -53.967 -7.418 35.178 1.00 92.81 115 ILE A N 1
ATOM 836 C CA . ILE A 1 115 ? -54.788 -8.601 35.486 1.00 92.81 115 ILE A CA 1
ATOM 837 C C . ILE A 1 115 ? -55.706 -8.330 36.686 1.00 92.81 115 ILE A C 1
ATOM 839 O O . ILE A 1 115 ? -56.898 -8.634 36.621 1.00 92.81 115 ILE A O 1
ATOM 843 N N . TRP A 1 116 ? -55.188 -7.732 37.761 1.00 91.38 116 TRP A N 1
ATOM 844 C CA . TRP A 1 116 ? -55.966 -7.379 38.951 1.00 91.38 116 TRP A CA 1
ATOM 845 C C . TRP A 1 116 ? -57.029 -6.327 38.628 1.00 91.38 116 TRP A C 1
ATOM 847 O O . TRP A 1 116 ? -58.196 -6.535 38.951 1.00 91.38 116 TRP A O 1
ATOM 857 N N . LYS A 1 117 ? -56.678 -5.267 37.886 1.00 87.75 117 LYS A N 1
ATOM 858 C CA . LYS A 1 117 ? -57.633 -4.247 37.430 1.00 87.75 117 LYS A CA 1
ATOM 859 C C . LYS A 1 117 ? -58.734 -4.834 36.538 1.00 87.75 117 LYS A C 1
ATOM 861 O O . LYS A 1 117 ? -59.891 -4.447 36.683 1.00 87.75 117 LYS A O 1
ATOM 866 N N . LYS A 1 118 ? -58.417 -5.801 35.662 1.00 81.69 118 LYS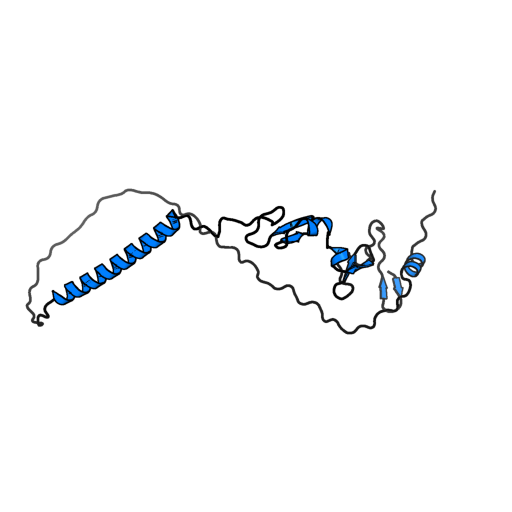 A N 1
ATOM 867 C CA . LYS A 1 118 ? -59.436 -6.541 34.892 1.00 81.69 118 LYS A CA 1
ATOM 868 C C . LYS A 1 118 ? -60.341 -7.392 35.787 1.00 81.69 118 LYS A C 1
ATOM 870 O O . LYS A 1 118 ? -61.546 -7.382 35.577 1.00 81.69 118 LYS A O 1
ATOM 875 N N . ARG A 1 119 ? -59.796 -8.095 36.788 1.00 73.44 119 ARG A N 1
ATOM 876 C CA . ARG A 1 119 ? -60.588 -8.893 37.750 1.00 73.44 119 ARG A CA 1
ATOM 877 C C . ARG A 1 119 ? -61.480 -8.029 38.650 1.00 73.44 119 ARG A C 1
ATOM 879 O O . ARG A 1 119 ? -62.571 -8.457 38.997 1.00 73.44 119 ARG A O 1
ATOM 886 N N . GLN A 1 120 ? -61.036 -6.821 38.995 1.00 67.38 120 GLN A N 1
ATOM 887 C CA . GLN A 1 120 ? -61.788 -5.835 39.780 1.00 67.38 120 GLN A CA 1
ATOM 888 C C . GLN A 1 120 ? -62.769 -4.987 38.952 1.00 67.38 120 GLN A C 1
ATOM 890 O O . GLN A 1 120 ? -63.385 -4.083 39.505 1.00 67.38 120 GLN A O 1
ATOM 895 N N . SER A 1 121 ? -62.918 -5.245 37.648 1.00 53.00 121 SER A N 1
ATOM 896 C CA . SER A 1 121 ? -63.884 -4.555 36.784 1.00 53.00 121 SER A CA 1
ATOM 897 C C . SER A 1 121 ? -65.085 -5.473 36.515 1.00 53.00 121 SER A C 1
ATOM 899 O O . SER A 1 121 ? -64.995 -6.315 35.618 1.00 53.00 121 SER A O 1
ATOM 901 N N . PRO A 1 122 ? -66.215 -5.351 37.243 1.00 51.59 122 PRO A N 1
ATOM 902 C CA . PRO A 1 122 ? -67.430 -6.072 36.893 1.00 51.59 122 PRO A CA 1
ATOM 903 C C . PRO A 1 122 ? -67.969 -5.529 35.569 1.00 51.59 122 PRO A C 1
ATOM 905 O O . PRO A 1 122 ? -67.999 -4.317 35.351 1.00 51.59 122 PRO A O 1
ATOM 908 N N . ILE A 1 123 ? -68.432 -6.417 34.693 1.00 56.38 123 ILE A N 1
ATOM 909 C CA . ILE A 1 123 ? -69.190 -6.011 33.508 1.00 56.38 123 ILE A CA 1
ATOM 910 C C . ILE A 1 123 ? -70.565 -5.542 33.993 1.00 56.38 123 ILE A C 1
ATOM 912 O O . ILE A 1 123 ? -71.366 -6.358 34.445 1.00 56.38 123 ILE A O 1
ATOM 916 N N . LEU A 1 124 ? -70.831 -4.237 33.907 1.00 45.84 124 LEU A N 1
ATOM 917 C CA . LEU A 1 124 ? -72.143 -3.655 34.193 1.00 45.84 124 LEU A CA 1
ATOM 918 C C . LEU A 1 124 ? -72.854 -3.302 32.867 1.00 45.84 124 LEU A C 1
ATOM 920 O O . LEU A 1 124 ? -72.197 -2.754 31.977 1.00 45.84 124 LEU A O 1
ATOM 924 N N . PRO A 1 125 ? -74.157 -3.608 32.692 1.00 50.97 125 PRO A N 1
ATOM 925 C CA . PRO A 1 125 ? -74.857 -3.361 31.430 1.00 50.97 125 PRO A CA 1
ATOM 926 C C . PRO A 1 125 ? -75.019 -1.879 31.069 1.00 50.97 125 PRO A C 1
ATOM 928 O O . PRO A 1 125 ? -75.040 -0.994 31.923 1.00 50.97 125 PRO A O 1
ATOM 931 N N . THR A 1 126 ? -75.213 -1.613 29.776 1.00 53.66 126 THR A N 1
ATOM 932 C CA . THR A 1 126 ? -75.569 -0.286 29.261 1.00 53.66 126 THR A CA 1
ATOM 933 C C . THR A 1 126 ? -77.024 0.072 29.574 1.00 53.66 126 THR A C 1
ATOM 935 O O . THR A 1 126 ? -77.938 -0.549 29.040 1.00 53.66 126 THR A O 1
ATOM 938 N N . THR A 1 127 ? -77.237 1.163 30.311 1.00 39.69 127 THR A N 1
ATOM 939 C CA . THR A 1 127 ? -78.508 1.914 30.345 1.00 39.69 127 THR A CA 1
ATOM 940 C C . THR A 1 127 ? -78.222 3.414 30.435 1.00 39.69 127 THR A C 1
ATOM 942 O O . THR A 1 127 ? -77.288 3.828 31.118 1.00 39.69 127 THR A O 1
ATOM 945 N N . GLN A 1 128 ? -79.003 4.234 29.726 1.00 43.59 128 GLN A N 1
ATOM 946 C CA . GLN A 1 128 ? -78.849 5.695 29.709 1.00 43.59 128 GLN A CA 1
ATOM 947 C C . GLN A 1 128 ? -79.569 6.370 30.886 1.00 43.59 128 GLN A C 1
ATOM 949 O O . GLN A 1 128 ? -80.650 5.925 31.264 1.00 43.59 128 GLN A O 1
ATOM 954 N N . ALA A 1 129 ? -79.080 7.539 31.320 1.00 36.06 129 ALA A N 1
ATOM 955 C CA . ALA A 1 129 ? -79.955 8.635 31.751 1.00 36.06 129 ALA A CA 1
ATOM 956 C C . ALA A 1 129 ? -79.289 10.021 31.602 1.00 36.06 129 ALA A C 1
ATOM 958 O O . ALA A 1 129 ? -78.182 10.270 32.066 1.00 36.06 129 ALA A O 1
ATOM 959 N N . GLN A 1 130 ? -80.020 10.929 30.958 1.00 42.09 130 GLN A N 1
ATOM 960 C CA . GLN A 1 130 ? -79.772 12.367 30.812 1.00 42.09 130 GLN A CA 1
ATOM 961 C C . GLN A 1 130 ? -79.514 13.135 32.125 1.00 42.09 130 GLN A C 1
ATOM 963 O O . GLN A 1 130 ? -80.319 13.034 33.050 1.00 42.09 130 GLN A O 1
ATOM 968 N N . ARG A 1 131 ? -78.571 14.096 32.099 1.00 30.12 131 ARG A N 1
ATOM 969 C CA . ARG A 1 131 ? -78.898 15.536 32.267 1.00 30.12 131 ARG A CA 1
ATOM 970 C C . ARG A 1 131 ? -77.764 16.481 31.822 1.00 30.12 131 ARG A C 1
ATOM 972 O O . ARG A 1 131 ? -76.638 16.052 31.594 1.00 30.12 131 ARG A O 1
ATOM 979 N N . LYS A 1 132 ? -78.105 17.765 31.633 1.00 33.78 132 LYS A N 1
ATOM 980 C CA . LYS A 1 132 ? -77.275 18.849 31.053 1.00 33.78 132 LYS A CA 1
ATOM 981 C C . LYS A 1 132 ? -77.153 20.068 32.023 1.00 33.78 132 LYS A C 1
ATOM 983 O O . LYS A 1 132 ? -77.747 20.000 33.097 1.00 33.78 132 LYS A O 1
ATOM 988 N N . PRO A 1 133 ? -76.354 21.121 31.715 1.00 59.53 133 PRO A N 1
ATOM 989 C CA . PRO A 1 133 ? -75.622 21.912 32.726 1.00 59.53 133 PRO A CA 1
ATOM 990 C C . PRO A 1 133 ? -76.113 23.371 32.905 1.00 59.53 133 PRO A C 1
ATOM 992 O O . PRO A 1 133 ? -77.073 23.785 32.256 1.00 59.53 133 PRO A O 1
ATOM 995 N N . PRO A 1 134 ? -75.366 24.185 33.675 1.00 44.16 134 PRO A N 1
ATOM 996 C CA . PRO A 1 134 ? -74.849 25.492 33.224 1.00 44.16 134 PRO A CA 1
ATOM 997 C C . PRO A 1 134 ? -73.294 25.476 33.127 1.00 44.16 134 PRO A C 1
ATOM 999 O O . PRO A 1 134 ? -72.667 24.694 33.832 1.00 44.16 134 PRO A O 1
ATOM 1002 N N . VAL A 1 135 ? -72.560 26.163 32.232 1.00 36.72 135 VAL A N 1
ATOM 1003 C CA . VAL A 1 135 ? -72.660 27.490 31.559 1.00 36.72 135 VAL A CA 1
ATOM 1004 C C . VAL A 1 135 ? -71.992 28.629 32.366 1.00 36.72 135 VAL A C 1
ATOM 1006 O O . VAL A 1 135 ? -72.066 28.633 33.587 1.00 36.72 135 VAL A O 1
ATOM 1009 N N . VAL A 1 136 ? -71.376 29.591 31.645 1.00 33.38 136 VAL A N 1
ATOM 1010 C CA . VAL A 1 136 ? -70.523 30.732 32.091 1.00 33.38 136 VAL A CA 1
ATOM 1011 C C . VAL A 1 136 ? -69.044 30.364 32.386 1.00 33.38 136 VAL A C 1
ATOM 1013 O O . VAL A 1 136 ? -68.794 29.325 32.980 1.00 33.38 136 VAL A O 1
ATOM 1016 N N . SER A 1 137 ? -68.013 31.192 32.122 1.00 31.55 137 SER A N 1
ATOM 1017 C CA . SER A 1 137 ? -67.558 31.923 30.904 1.00 31.55 137 SER A CA 1
ATOM 1018 C C . SER A 1 137 ? -66.311 32.793 31.240 1.00 31.55 137 SER A C 1
ATOM 1020 O O . SER A 1 137 ? -66.141 33.211 32.379 1.00 31.55 137 SER A O 1
ATOM 1022 N N . SER A 1 138 ? -65.531 33.176 30.214 1.00 33.59 138 SER A N 1
ATOM 1023 C CA . SER A 1 138 ? -64.715 34.418 30.104 1.00 33.59 138 SER A CA 1
ATOM 1024 C C . SER A 1 138 ? -63.432 34.663 30.948 1.00 33.59 138 SER A C 1
ATOM 1026 O O . SER A 1 138 ? -63.487 35.198 32.046 1.00 33.59 138 SER A O 1
ATOM 1028 N N . SER A 1 139 ? -62.284 34.527 30.255 1.00 37.72 139 SER A N 1
ATOM 1029 C CA . SER A 1 139 ? -61.358 35.640 29.884 1.00 37.72 139 SER A CA 1
ATOM 1030 C C . SER A 1 139 ? -60.177 36.121 30.771 1.00 37.72 139 SER A C 1
ATOM 1032 O O . SER A 1 139 ? -60.283 36.257 31.977 1.00 37.72 139 SER A O 1
ATOM 1034 N N . ALA A 1 140 ? -59.105 36.531 30.053 1.00 35.66 140 ALA A N 1
ATOM 1035 C CA . ALA A 1 140 ? -57.911 37.341 30.422 1.00 35.66 140 ALA A CA 1
ATOM 1036 C C . ALA A 1 140 ? -56.927 36.759 31.476 1.00 35.66 140 ALA A C 1
ATOM 1038 O O . ALA A 1 140 ? -57.334 36.392 32.565 1.00 35.66 140 ALA A O 1
ATOM 1039 N N . ARG A 1 141 ? -55.618 36.532 31.230 1.00 34.66 141 ARG A N 1
ATOM 1040 C CA . ARG A 1 141 ? -54.484 37.255 30.568 1.00 34.66 141 ARG A CA 1
ATOM 1041 C C . ARG A 1 141 ? -53.723 38.262 31.464 1.00 34.66 141 ARG A C 1
ATOM 1043 O O . ARG A 1 141 ? -54.146 39.405 31.556 1.00 34.66 141 ARG A O 1
ATOM 1050 N N . HIS A 1 142 ? -52.523 37.886 31.935 1.00 34.12 142 HIS A N 1
ATOM 1051 C CA . HIS A 1 142 ? -51.341 38.746 32.213 1.00 34.12 142 HIS A CA 1
ATOM 1052 C C . HIS A 1 142 ? -50.135 37.855 32.642 1.00 34.12 142 HIS A C 1
ATOM 1054 O O . HIS A 1 142 ? -50.386 36.795 33.205 1.00 34.12 142 HIS A O 1
ATOM 1060 N N . LEU A 1 143 ? -48.834 38.173 32.488 1.00 34.09 143 LEU A N 1
ATOM 1061 C CA . LEU A 1 143 ? -48.083 38.861 31.414 1.00 34.09 143 LEU A CA 1
ATOM 1062 C C . LEU A 1 143 ? -46.557 38.534 31.539 1.00 34.09 143 LEU A C 1
ATOM 1064 O O . LEU A 1 143 ? -46.043 38.505 32.647 1.00 34.09 143 LEU A O 1
ATOM 1068 N N . ASN A 1 144 ? -45.848 38.344 30.412 1.00 32.91 144 ASN A N 1
ATOM 1069 C CA . ASN A 1 144 ? -44.379 38.419 30.173 1.00 32.91 144 ASN A CA 1
ATOM 1070 C C . ASN A 1 144 ? -43.324 37.840 31.159 1.00 32.91 144 ASN A C 1
ATOM 1072 O O . ASN A 1 144 ? -43.076 38.415 32.216 1.00 32.91 144 ASN A O 1
ATOM 1076 N N . LYS A 1 145 ? -42.440 36.960 30.633 1.00 29.88 145 LYS A N 1
ATOM 1077 C CA . LYS A 1 145 ? -40.991 37.275 30.479 1.00 29.88 145 LYS A CA 1
ATOM 1078 C C . LYS A 1 145 ? -40.309 36.448 29.361 1.00 29.88 145 LYS A C 1
ATOM 1080 O O . LYS A 1 145 ? -40.851 35.445 28.914 1.00 29.88 145 LYS A O 1
ATOM 1085 N N . VAL A 1 146 ? -39.158 36.936 28.884 1.00 32.72 146 VAL A N 1
ATOM 1086 C CA . VAL A 1 146 ? -38.339 36.573 27.689 1.00 32.72 146 VAL A CA 1
ATOM 1087 C C . VAL A 1 146 ? -36.859 36.870 28.068 1.00 32.72 146 VAL A C 1
ATOM 1089 O O . VAL A 1 146 ? -36.706 37.701 28.974 1.00 32.72 146 VAL A O 1
ATOM 1092 N N . PRO A 1 147 ? -35.766 36.306 27.473 1.00 44.81 147 PRO A N 1
ATOM 1093 C CA . PRO A 1 147 ? -35.585 35.481 26.252 1.00 44.81 147 PRO A CA 1
ATOM 1094 C C . PRO A 1 147 ? -35.190 33.999 26.597 1.00 44.81 147 PRO A C 1
ATOM 1096 O O . PRO A 1 147 ? -35.738 33.513 27.579 1.00 44.81 147 PRO A O 1
ATOM 1099 N N . SER A 1 148 ? -34.409 33.142 25.894 1.00 28.95 148 SER A N 1
ATOM 1100 C CA . SER A 1 148 ? -33.365 33.275 24.841 1.00 28.95 148 SER A CA 1
ATOM 1101 C C . SER A 1 148 ? -33.132 32.007 23.980 1.00 28.95 148 SER A C 1
ATOM 1103 O O . SER A 1 148 ? -33.611 30.920 24.288 1.00 28.95 148 SER A O 1
ATOM 1105 N N . GLN A 1 149 ? -32.342 32.168 22.907 1.00 35.62 149 GLN A N 1
ATOM 1106 C CA . GLN A 1 149 ? -31.657 31.130 22.100 1.00 35.62 149 GLN A CA 1
ATOM 1107 C C . GLN A 1 149 ? -30.166 30.986 22.546 1.00 35.62 149 GLN A C 1
ATOM 1109 O O . GLN A 1 149 ? -29.774 31.784 23.401 1.00 35.62 149 GLN A O 1
ATOM 1114 N N . PRO A 1 150 ? -29.310 30.058 22.022 1.00 43.09 150 PRO A N 1
ATOM 1115 C CA . PRO A 1 150 ? -29.424 29.264 20.785 1.00 43.09 150 PRO A CA 1
ATOM 1116 C C . PRO A 1 150 ? -29.169 27.739 20.912 1.00 43.09 150 PRO A C 1
ATOM 1118 O O . PRO A 1 150 ? -29.003 27.180 21.992 1.00 43.09 150 PRO A O 1
ATOM 1121 N N . ARG A 1 151 ? -29.162 27.054 19.757 1.00 40.50 151 ARG A N 1
ATOM 1122 C CA . ARG A 1 151 ? -29.094 25.591 19.579 1.00 40.50 151 ARG A CA 1
ATOM 1123 C C . ARG A 1 151 ? -27.746 25.160 18.962 1.00 40.50 151 ARG A C 1
ATOM 1125 O O . ARG A 1 151 ? -27.403 25.698 17.911 1.00 40.50 151 ARG A O 1
ATOM 1132 N N . PRO A 1 152 ? -27.022 24.163 19.509 1.00 40.31 152 PRO A N 1
ATOM 1133 C CA . PRO A 1 152 ? -25.841 23.595 18.851 1.00 40.31 152 PRO A CA 1
ATOM 1134 C C . PRO A 1 152 ? -26.166 22.792 17.578 1.00 40.31 152 PRO A C 1
ATOM 1136 O O . PRO A 1 152 ? -27.237 22.195 17.442 1.00 40.31 152 PRO A O 1
ATOM 1139 N N . VAL A 1 153 ? -25.213 22.766 16.645 1.00 36.38 153 VAL A N 1
ATOM 1140 C CA . VAL A 1 153 ? -25.325 22.129 15.321 1.00 36.38 153 VAL A CA 1
ATOM 1141 C C . VAL A 1 153 ? -25.143 20.607 15.405 1.00 36.38 153 VAL A C 1
ATOM 1143 O O . VAL A 1 153 ? -24.213 20.122 16.046 1.00 36.38 153 VAL A O 1
ATOM 1146 N N . ARG A 1 154 ? -25.974 19.836 14.684 1.00 38.09 154 ARG A N 1
ATOM 1147 C CA . ARG A 1 154 ? -25.676 18.424 14.378 1.00 38.09 154 ARG A CA 1
ATOM 1148 C C . ARG A 1 154 ? -24.555 18.364 13.339 1.00 38.09 154 ARG A C 1
ATOM 1150 O O . ARG A 1 154 ? -24.783 18.739 12.191 1.00 38.09 154 ARG A O 1
ATOM 1157 N N . GLN A 1 155 ? -23.378 17.861 13.704 1.00 41.44 155 GLN A N 1
ATOM 1158 C CA . GLN A 1 155 ? -22.351 17.534 12.712 1.00 41.44 155 GLN A CA 1
ATOM 1159 C C . GLN A 1 155 ? -22.797 16.321 11.882 1.00 41.44 155 GLN A C 1
ATOM 1161 O O . GLN A 1 155 ? -23.130 15.271 12.430 1.00 41.44 155 GLN A O 1
ATOM 1166 N N . ALA A 1 156 ? -22.816 16.469 10.558 1.00 41.66 156 ALA A N 1
ATOM 1167 C CA . ALA A 1 156 ? -23.070 15.364 9.642 1.00 41.66 156 ALA A CA 1
ATOM 1168 C C . ALA A 1 156 ? -21.796 14.520 9.475 1.00 41.66 156 ALA A C 1
ATOM 1170 O O . ALA A 1 156 ? -20.727 15.053 9.174 1.00 41.66 156 ALA A O 1
ATOM 1171 N N . GLY A 1 157 ? -21.904 13.202 9.652 1.00 40.31 157 GLY A N 1
ATOM 1172 C CA . GLY A 1 157 ? -20.781 12.289 9.444 1.00 40.31 157 GLY A CA 1
ATOM 1173 C C . GLY A 1 157 ? -20.351 12.252 7.975 1.00 40.31 157 GLY A C 1
ATOM 1174 O O . GLY A 1 157 ? -21.168 11.984 7.095 1.00 40.31 157 GLY A O 1
ATOM 1175 N N . ARG A 1 158 ? -19.061 12.491 7.707 1.00 41.59 158 ARG A N 1
ATOM 1176 C CA . ARG A 1 158 ? -18.459 12.346 6.371 1.00 41.59 158 ARG A CA 1
ATOM 1177 C C . ARG A 1 158 ? -18.624 10.894 5.881 1.00 41.59 158 ARG A C 1
ATOM 1179 O O . ARG A 1 158 ? -18.122 9.992 6.554 1.00 41.59 158 ARG A O 1
ATOM 1186 N N . PRO A 1 159 ? -19.221 10.640 4.700 1.00 45.19 159 PRO A N 1
ATOM 1187 C CA . PRO A 1 159 ? -19.215 9.309 4.102 1.00 45.19 159 PRO A CA 1
ATOM 1188 C C . PRO A 1 159 ? -17.780 8.843 3.818 1.00 45.19 159 PRO A C 1
ATOM 1190 O O . PRO A 1 159 ? -17.016 9.533 3.143 1.00 45.19 159 PRO A O 1
ATOM 1193 N N . LYS A 1 160 ? -17.406 7.662 4.322 1.00 45.97 160 LYS A N 1
ATOM 1194 C CA . LYS A 1 160 ? -16.147 6.994 3.963 1.00 45.97 160 LYS A CA 1
ATOM 1195 C C . LYS A 1 160 ? -16.330 6.340 2.585 1.00 45.97 160 LYS A C 1
ATOM 1197 O O . LYS A 1 160 ? -17.182 5.455 2.483 1.00 45.97 160 LYS A O 1
ATOM 1202 N N . PRO A 1 161 ? -15.575 6.722 1.538 1.00 46.06 161 PRO A N 1
ATOM 1203 C CA . PRO A 1 161 ? -15.713 6.095 0.229 1.00 46.06 161 PRO A CA 1
ATOM 1204 C C . PRO A 1 161 ? -15.278 4.627 0.308 1.00 46.06 161 PRO A C 1
ATOM 1206 O O . PRO A 1 161 ? -14.105 4.324 0.522 1.00 46.06 161 PRO A O 1
ATOM 1209 N N . LYS A 1 162 ? -16.234 3.707 0.144 1.00 50.53 162 LYS A N 1
ATOM 1210 C CA . LYS A 1 162 ? -15.961 2.292 -0.123 1.00 50.53 162 LYS A CA 1
ATOM 1211 C C . LYS A 1 162 ? -15.861 2.102 -1.635 1.00 50.53 162 LYS A C 1
ATOM 1213 O O . LYS A 1 162 ? -16.872 1.885 -2.294 1.00 50.53 162 LYS A O 1
ATOM 1218 N N . GLY A 1 163 ? -14.647 2.189 -2.164 1.00 55.84 163 GLY A N 1
ATOM 1219 C CA . GLY A 1 163 ? -14.307 1.707 -3.499 1.00 55.84 163 GLY A CA 1
ATOM 1220 C C . GLY A 1 163 ? -13.234 0.633 -3.378 1.00 55.84 163 GLY A C 1
ATOM 1221 O O . GLY A 1 163 ? -12.272 0.819 -2.633 1.00 55.84 163 GLY A O 1
ATOM 1222 N N . ALA A 1 164 ? -13.393 -0.482 -4.088 1.00 60.94 164 ALA A N 1
ATOM 1223 C CA . ALA A 1 164 ? -12.254 -1.342 -4.385 1.00 60.94 164 ALA A CA 1
ATOM 1224 C C . ALA A 1 164 ? -11.316 -0.597 -5.359 1.00 60.94 164 ALA A C 1
ATOM 1226 O O . ALA A 1 164 ? -11.808 0.220 -6.147 1.00 60.94 164 ALA A O 1
ATOM 1227 N N . PRO A 1 165 ? -9.993 -0.845 -5.338 1.00 55.09 165 PRO A N 1
ATOM 1228 C CA . PRO A 1 165 ? -9.125 -0.364 -6.407 1.00 55.09 165 PRO A CA 1
ATOM 1229 C C . PRO A 1 165 ? -9.606 -0.920 -7.762 1.00 55.09 165 PRO A C 1
ATOM 1231 O O . PRO A 1 165 ? -10.161 -2.024 -7.800 1.00 55.09 165 PRO A O 1
ATOM 1234 N N . PRO A 1 166 ? -9.421 -0.183 -8.873 1.00 61.50 166 PRO A N 1
ATOM 1235 C CA . PRO A 1 166 ? -9.783 -0.685 -10.193 1.00 61.50 166 PRO A CA 1
ATOM 1236 C C . PRO A 1 166 ? -9.009 -1.980 -10.496 1.00 61.50 166 PRO A C 1
ATOM 1238 O O . PRO A 1 166 ? -7.849 -2.101 -10.087 1.00 61.50 166 PRO A O 1
ATOM 1241 N N . PRO A 1 167 ? -9.619 -2.951 -11.199 1.00 62.72 167 PRO A N 1
ATOM 1242 C CA . PRO A 1 167 ? -8.930 -4.182 -11.560 1.00 62.72 167 PRO A CA 1
ATOM 1243 C C . PRO A 1 167 ? -7.712 -3.873 -12.446 1.00 62.72 167 PRO A C 1
ATOM 1245 O O . PRO A 1 167 ? -7.765 -2.932 -13.246 1.00 62.72 167 PRO A O 1
ATOM 1248 N N . PRO A 1 168 ? -6.620 -4.653 -12.340 1.00 58.81 168 PRO A N 1
ATOM 1249 C CA . PRO A 1 168 ? -5.492 -4.510 -13.250 1.00 58.81 168 PRO A CA 1
ATOM 1250 C C . PRO A 1 168 ? -5.951 -4.741 -14.702 1.00 58.81 168 PRO A C 1
ATOM 1252 O O . PRO A 1 168 ? -6.862 -5.543 -14.937 1.00 58.81 168 PRO A O 1
ATOM 1255 N N . PRO A 1 169 ? -5.338 -4.063 -15.691 1.00 63.62 169 PRO A N 1
ATOM 1256 C CA . PRO A 1 169 ? -5.650 -4.310 -17.093 1.00 63.62 169 PRO A CA 1
ATOM 1257 C C . PRO A 1 169 ? -5.366 -5.782 -17.441 1.00 63.62 169 PRO A C 1
ATOM 1259 O O . PRO A 1 169 ? -4.411 -6.350 -16.903 1.00 63.62 169 PRO A O 1
ATOM 1262 N N . PRO A 1 170 ? -6.149 -6.414 -18.339 1.00 58.09 170 PRO A N 1
ATOM 1263 C CA . PRO A 1 170 ? -5.956 -7.818 -18.681 1.00 58.09 170 PRO A CA 1
ATOM 1264 C C . PRO A 1 170 ? -4.518 -8.111 -19.115 1.00 58.09 170 PRO A C 1
ATOM 1266 O O . PRO A 1 170 ? -3.975 -7.430 -19.990 1.00 58.09 170 PRO A O 1
ATOM 1269 N N . ALA A 1 171 ? -3.925 -9.156 -18.533 1.00 53.12 171 ALA A N 1
ATOM 1270 C CA . ALA A 1 171 ? -2.614 -9.674 -18.908 1.00 53.12 171 ALA A CA 1
ATOM 1271 C C . ALA A 1 171 ? -2.685 -10.351 -20.289 1.00 53.12 171 ALA A C 1
ATOM 1273 O O . ALA A 1 171 ? -2.691 -11.572 -20.418 1.00 53.12 171 ALA A O 1
ATOM 1274 N N . GLY A 1 172 ? -2.804 -9.542 -21.344 1.00 53.34 172 GLY A N 1
ATOM 1275 C CA . GLY A 1 172 ? -2.791 -10.017 -22.720 1.00 53.34 172 GLY A CA 1
ATOM 1276 C C . GLY A 1 172 ? -1.454 -10.682 -23.040 1.00 53.34 172 GLY A C 1
ATOM 1277 O O . GLY A 1 172 ? -0.402 -10.104 -22.763 1.00 53.34 172 GLY A O 1
ATOM 1278 N N . ASN A 1 173 ? -1.511 -11.872 -23.643 1.00 57.34 173 ASN A N 1
ATOM 1279 C CA . ASN A 1 173 ? -0.367 -12.730 -23.969 1.00 57.34 173 ASN A CA 1
ATOM 1280 C C . ASN A 1 173 ? 0.605 -12.072 -24.969 1.00 57.34 173 ASN A C 1
ATOM 1282 O O . ASN A 1 173 ? 0.631 -12.411 -26.152 1.00 57.34 173 ASN A O 1
ATOM 1286 N N . ARG A 1 174 ? 1.418 -11.117 -24.508 1.00 55.75 174 ARG A N 1
ATOM 1287 C CA . ARG A 1 174 ? 2.518 -10.545 -25.289 1.00 55.75 174 ARG A CA 1
ATOM 1288 C C . ARG A 1 174 ? 3.718 -11.495 -25.250 1.00 55.75 174 ARG A C 1
ATOM 1290 O O . ARG A 1 174 ? 4.111 -11.906 -24.157 1.00 55.75 174 ARG A O 1
ATOM 1297 N N . PRO A 1 175 ? 4.356 -11.795 -26.396 1.00 46.59 175 PRO A N 1
ATOM 1298 C CA . PRO A 1 175 ? 5.647 -12.467 -26.407 1.00 46.59 175 PRO A CA 1
ATOM 1299 C C . PRO A 1 175 ? 6.657 -11.719 -25.531 1.00 46.59 175 PRO A C 1
ATOM 1301 O O . PRO A 1 175 ? 6.788 -10.495 -25.616 1.00 46.59 175 PRO A O 1
ATOM 1304 N N . LYS A 1 176 ? 7.380 -12.462 -24.691 1.00 47.50 176 LYS A N 1
ATOM 1305 C CA . LYS A 1 176 ? 8.480 -11.928 -23.886 1.00 47.50 176 LYS A CA 1
ATOM 1306 C C . LYS A 1 176 ? 9.551 -11.364 -24.837 1.00 47.50 176 LYS A C 1
ATOM 1308 O O . LYS A 1 176 ? 10.004 -12.119 -25.700 1.00 47.50 176 LYS A O 1
ATOM 1313 N N . PRO A 1 177 ? 9.974 -10.090 -24.714 1.00 50.19 177 PRO A N 1
ATOM 1314 C CA . PRO A 1 177 ? 11.019 -9.549 -25.578 1.00 50.19 177 PRO A CA 1
ATOM 1315 C C . PRO A 1 177 ? 12.320 -10.355 -25.423 1.00 50.19 177 PRO A C 1
ATOM 1317 O O . PRO A 1 177 ? 12.621 -10.785 -24.302 1.00 50.19 177 PRO A O 1
ATOM 1320 N N . PRO A 1 178 ? 13.117 -10.537 -26.493 1.00 48.28 178 PRO A N 1
ATOM 1321 C CA . PRO A 1 178 ? 14.451 -11.112 -26.374 1.00 48.28 178 PRO A CA 1
ATOM 1322 C C . PRO A 1 178 ? 15.293 -10.325 -25.365 1.00 48.28 178 PRO A C 1
ATOM 1324 O O . PRO A 1 178 ? 15.234 -9.094 -25.319 1.00 48.28 178 PRO A O 1
ATOM 1327 N N . SER A 1 179 ? 16.101 -11.022 -24.565 1.00 48.06 179 SER A N 1
ATOM 1328 C CA . SER A 1 179 ? 16.997 -10.417 -23.572 1.00 48.06 179 SER A CA 1
ATOM 1329 C C . SER A 1 179 ? 18.233 -9.802 -24.238 1.00 48.06 179 SER A C 1
ATOM 1331 O O . SER A 1 179 ? 19.357 -10.266 -24.057 1.00 48.06 179 SER A O 1
ATOM 1333 N N . GLN A 1 180 ? 18.013 -8.777 -25.057 1.00 57.12 180 GLN A N 1
ATOM 1334 C CA . GLN A 1 180 ? 19.055 -8.046 -25.765 1.00 57.12 180 GLN A CA 1
ATOM 1335 C C . GLN A 1 180 ? 19.624 -6.950 -24.851 1.00 57.12 180 GLN A C 1
ATOM 1337 O O . GLN A 1 180 ? 18.878 -6.294 -24.120 1.00 57.12 180 GLN A O 1
ATOM 1342 N N . ASN A 1 181 ? 20.949 -6.767 -24.855 1.00 56.78 181 ASN A N 1
ATOM 1343 C CA . ASN A 1 181 ? 21.662 -5.947 -23.866 1.00 56.78 181 ASN A CA 1
ATOM 1344 C C . ASN A 1 181 ? 21.358 -4.441 -23.994 1.00 56.78 181 ASN A C 1
ATOM 1346 O O . ASN A 1 181 ? 22.121 -3.674 -24.582 1.00 56.78 181 ASN A O 1
ATOM 1350 N N . TYR A 1 182 ? 20.258 -4.009 -23.373 1.00 57.47 182 TYR A N 1
ATOM 1351 C CA . TYR A 1 182 ? 19.770 -2.626 -23.351 1.00 57.47 182 TYR A CA 1
ATOM 1352 C C . TYR A 1 182 ? 20.810 -1.610 -22.852 1.00 57.47 182 TYR A C 1
ATOM 1354 O O . TYR A 1 182 ? 20.782 -0.454 -23.266 1.00 57.47 182 TYR A O 1
ATOM 1362 N N . ILE A 1 183 ? 21.756 -2.034 -22.006 1.00 55.59 183 ILE A N 1
ATOM 1363 C CA . ILE A 1 183 ? 22.864 -1.197 -21.522 1.00 55.59 183 ILE A CA 1
ATOM 1364 C C . ILE A 1 183 ? 23.765 -0.748 -22.684 1.00 55.59 183 ILE A C 1
ATOM 1366 O O . ILE A 1 183 ? 24.063 0.441 -22.784 1.00 55.59 183 ILE A O 1
ATOM 1370 N N . ALA A 1 184 ? 24.126 -1.654 -23.600 1.00 56.12 184 ALA A N 1
ATOM 1371 C CA . ALA A 1 184 ? 24.971 -1.332 -24.752 1.00 56.12 184 ALA A CA 1
ATOM 1372 C C . ALA A 1 184 ? 24.255 -0.390 -25.736 1.00 56.12 184 ALA A C 1
ATOM 1374 O O . ALA A 1 184 ? 24.825 0.608 -26.175 1.00 56.12 184 ALA A O 1
ATOM 1375 N N . ALA A 1 185 ? 22.969 -0.641 -26.009 1.00 55.91 185 ALA A N 1
ATOM 1376 C CA . ALA A 1 185 ? 22.151 0.246 -26.839 1.00 55.91 185 ALA A CA 1
ATOM 1377 C C . ALA A 1 185 ? 22.008 1.653 -26.221 1.00 55.91 185 ALA A C 1
ATOM 1379 O O . ALA A 1 185 ? 22.095 2.655 -26.926 1.00 55.91 185 ALA A O 1
ATOM 1380 N N . ARG A 1 186 ? 21.849 1.749 -24.893 1.00 59.81 186 ARG A N 1
ATOM 1381 C CA . ARG A 1 186 ? 21.768 3.028 -24.165 1.00 59.81 186 ARG A CA 1
ATOM 1382 C C . ARG A 1 186 ? 23.108 3.768 -24.114 1.00 59.81 186 ARG A C 1
ATOM 1384 O O . ARG A 1 186 ? 23.103 4.993 -24.077 1.00 59.81 186 ARG A O 1
ATOM 1391 N N . GLN A 1 187 ? 24.240 3.061 -24.123 1.00 65.06 187 GLN A N 1
ATOM 1392 C CA . GLN A 1 187 ? 25.568 3.673 -24.250 1.00 65.06 187 GLN A CA 1
ATOM 1393 C C . GLN A 1 187 ? 25.784 4.267 -25.649 1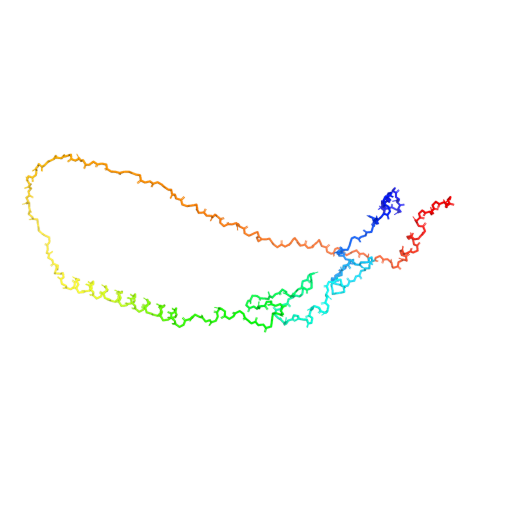.00 65.06 187 GLN A C 1
ATOM 1395 O O . GLN A 1 187 ? 26.206 5.414 -25.748 1.00 65.06 187 GLN A O 1
ATOM 1400 N N . ALA A 1 188 ? 25.419 3.539 -26.710 1.00 59.66 188 ALA A N 1
ATOM 1401 C CA . ALA A 1 188 ? 25.552 3.996 -28.098 1.00 59.66 188 ALA A CA 1
ATOM 1402 C C . ALA A 1 188 ? 24.653 5.198 -28.473 1.00 59.66 188 ALA A C 1
ATOM 1404 O O . ALA A 1 188 ? 24.904 5.857 -29.477 1.00 59.66 188 ALA A O 1
ATOM 1405 N N . LEU A 1 189 ? 23.609 5.482 -27.684 1.00 59.09 189 LEU A N 1
ATOM 1406 C CA . LEU A 1 189 ? 22.645 6.568 -27.919 1.00 59.09 189 LEU A CA 1
ATOM 1407 C C . LEU A 1 189 ? 22.848 7.801 -27.018 1.00 59.09 189 LEU A C 1
ATOM 1409 O O . LEU A 1 189 ? 22.029 8.720 -27.051 1.00 59.09 189 LEU A O 1
ATOM 1413 N N . ARG A 1 190 ? 23.904 7.846 -26.194 1.00 58.84 190 ARG A N 1
ATOM 1414 C CA . ARG A 1 190 ? 24.226 9.037 -25.392 1.00 58.84 190 ARG A CA 1
ATOM 1415 C C . ARG A 1 190 ? 24.978 10.073 -26.239 1.00 58.84 190 ARG A C 1
ATOM 1417 O O . ARG A 1 190 ? 25.967 9.704 -26.869 1.00 58.84 190 ARG A O 1
ATOM 1424 N N . PRO A 1 191 ? 24.571 11.358 -26.228 1.00 55.06 191 PRO A N 1
ATOM 1425 C CA . PRO A 1 191 ? 25.371 12.431 -26.808 1.00 55.06 191 PRO A CA 1
ATOM 1426 C C . PRO A 1 191 ? 26.781 12.460 -26.209 1.00 55.06 191 PRO A C 1
ATOM 1428 O O . PRO A 1 191 ? 26.958 12.245 -25.007 1.00 55.06 191 PRO A O 1
ATOM 1431 N N . VAL A 1 192 ? 27.780 12.738 -27.047 1.00 65.69 192 VAL A N 1
ATOM 1432 C CA . VAL A 1 192 ? 29.163 12.928 -26.594 1.00 65.69 192 VAL A CA 1
ATOM 1433 C C . VAL A 1 192 ? 29.216 14.186 -25.713 1.00 65.69 192 VAL A C 1
ATOM 1435 O O . VAL A 1 192 ? 28.652 15.207 -26.114 1.00 65.69 192 VAL A O 1
ATOM 1438 N N . PRO A 1 193 ? 29.857 14.153 -24.527 1.00 59.19 193 PRO A N 1
ATOM 1439 C CA . PRO A 1 193 ? 30.013 15.346 -23.700 1.00 59.19 193 PRO A CA 1
ATOM 1440 C C . PRO A 1 193 ? 30.724 16.471 -24.469 1.00 59.19 193 PRO A C 1
ATOM 1442 O O . PRO A 1 193 ? 31.657 16.179 -25.223 1.00 59.19 193 PRO A O 1
ATOM 1445 N N . PRO A 1 194 ? 30.338 17.746 -24.276 1.00 58.09 194 PRO A N 1
ATOM 1446 C CA . PRO A 1 194 ? 31.054 18.860 -24.887 1.00 58.09 194 PRO A CA 1
ATOM 1447 C C . PRO A 1 194 ? 32.523 18.876 -24.423 1.00 58.09 194 PRO A C 1
ATOM 1449 O O . PRO A 1 194 ? 32.810 18.485 -23.283 1.00 58.09 194 PRO A O 1
ATOM 1452 N N . PRO A 1 195 ? 33.464 19.317 -25.279 1.00 58.22 195 PRO A N 1
ATOM 1453 C CA . PRO A 1 195 ? 34.863 19.437 -24.894 1.00 58.22 195 PRO A CA 1
ATOM 1454 C C . PRO A 1 195 ? 35.005 20.415 -23.724 1.00 58.22 195 PRO A C 1
ATOM 1456 O O . PRO A 1 195 ? 34.341 21.451 -23.677 1.00 58.22 195 PRO A O 1
ATOM 1459 N N . LYS A 1 196 ? 35.883 20.078 -22.777 1.00 53.03 196 LYS A N 1
ATOM 1460 C CA . LYS A 1 196 ? 36.233 20.975 -21.675 1.00 53.03 196 LYS A CA 1
ATOM 1461 C C . LYS A 1 196 ? 37.124 22.093 -22.214 1.00 53.03 196 LYS A C 1
ATOM 1463 O O . LYS A 1 196 ? 38.212 21.803 -22.711 1.00 53.03 196 LYS A O 1
ATOM 1468 N N . VAL A 1 197 ? 36.628 23.323 -22.112 1.00 58.03 197 VAL A N 1
ATOM 1469 C CA . VAL A 1 197 ? 37.421 24.562 -22.138 1.00 58.03 197 VAL A CA 1
ATOM 1470 C C . VAL A 1 197 ? 38.018 24.841 -20.761 1.00 58.03 197 VAL A C 1
ATOM 1472 O O . VAL A 1 197 ? 37.429 24.349 -19.769 1.00 58.03 197 VAL A O 1
#

Radius of gyration: 40.42 Å; chains: 1; bounding box: 117×52×76 Å